Protein AF-A0A957L5K2-F1 (afdb_monomer_lite)

Secondary structure (DSSP, 8-state):
---TT-EEEETTEEEEEEEEETTEEEEEETTS-EEEEEHHHHHHHHHHHHHHHHHHTT-----S----TT--EEEEEES---HHHHS-TTGGGTS-----SS----TT-EEEEEETTTTEEEEEEEE-S--EEE-S--BTTB-SEEE--EEEEEE--SSSSSEEGGG---SS-TTHHHHTSSTT-EEEE-HHHHHHHHHHHHHHHHHHHTT----------------

Sequence (227 aa):
MFEVDGRYANRKGYYTVLSINPPKMTVRFEDGTIADLRIGIQERIWENLQAEMAKASGSGGSRRGSNPAGTRFYIKSIPTITEDDMDLPNIKDYLVVFAEEGGEVKAGDRFIYLAYEQGLVFAVATVTGEAAPIKGAAYNDLTDVDVFPVDIDTFVNKYNAAIAVDSIELDSQPEFAKRLATPDAMLEITEDEFENVAEMLSEEFEEDDEDGVEIDDEDDDEPEIEV

Foldseek 3Di:
DDDAQDWAAAPVGIWGFNADDPQWTWIADPVRDIDIDGPVVRVVRRVVVVVVVVVVVDDDDDDDDCQPPPAWEKEWEAAAADLVCLPDPVVQLVPWQWDDPDDPDAFQHKYFYANLVQQWTFWIKGFHHFWDFDAPPDPVPDHGTTGTRIDTPGGDSDRQLTDHNVVQDAPVCNPVSVQNNDHGRMDIGDPVSRVVNVVSSVVSRVVVCVPPDDPPPPDDDDDDDDD

pLDDT: mean 71.83, std 16.91, range [32.47, 94.94]

Radius of gyration: 22.47 Å; chains: 1; bounding box: 43×68×65 Å

Structure (mmCIF, N/CA/C/O backbone):
data_AF-A0A957L5K2-F1
#
_entry.id   AF-A0A957L5K2-F1
#
loop_
_atom_site.group_PDB
_atom_site.id
_atom_site.type_symbol
_atom_site.label_atom_id
_atom_site.label_alt_id
_atom_site.label_comp_id
_atom_site.label_asym_id
_atom_site.label_entity_id
_atom_site.label_seq_id
_atom_site.pdbx_PDB_ins_code
_atom_site.Cartn_x
_atom_site.Cartn_y
_atom_site.Cartn_z
_atom_site.occupancy
_atom_site.B_iso_or_equiv
_atom_site.auth_seq_id
_atom_site.auth_comp_id
_atom_site.auth_asym_id
_atom_site.auth_atom_id
_atom_site.pdbx_PDB_model_num
ATOM 1 N N . MET A 1 1 ? -9.138 -9.189 21.190 1.00 77.19 1 MET A N 1
ATOM 2 C CA . MET A 1 1 ? -10.567 -9.544 21.289 1.00 77.19 1 MET A CA 1
ATOM 3 C C . MET A 1 1 ? -11.381 -8.355 21.771 1.00 77.19 1 MET A C 1
ATOM 5 O O . MET A 1 1 ? -11.130 -7.835 22.858 1.00 77.19 1 MET A O 1
ATOM 9 N N . PHE A 1 2 ? -12.319 -7.916 20.932 1.00 87.00 2 PHE A N 1
ATOM 10 C CA . PHE A 1 2 ? -13.260 -6.837 21.228 1.00 87.00 2 PHE A CA 1
ATOM 11 C C . PHE A 1 2 ? -14.517 -7.356 21.927 1.00 87.00 2 PHE A C 1
ATOM 13 O O . PHE A 1 2 ? -14.988 -8.451 21.629 1.00 87.00 2 PHE A O 1
ATOM 20 N N . GLU A 1 3 ? -15.081 -6.546 22.818 1.00 91.12 3 GLU A N 1
ATOM 21 C CA . GLU A 1 3 ? -16.329 -6.828 23.527 1.00 91.12 3 GLU A CA 1
ATOM 22 C C . GLU A 1 3 ? -17.365 -5.744 23.221 1.00 91.12 3 GLU A C 1
ATOM 24 O O . GLU A 1 3 ? -17.025 -4.563 23.123 1.00 91.12 3 GLU A O 1
ATOM 29 N N . VAL A 1 4 ? -18.636 -6.138 23.090 1.00 93.50 4 VAL A N 1
ATOM 30 C CA . VAL A 1 4 ? -19.757 -5.191 22.969 1.00 93.50 4 VAL A CA 1
ATOM 31 C C . VAL A 1 4 ? -19.825 -4.325 24.230 1.00 93.50 4 VAL A C 1
ATOM 33 O O . VAL A 1 4 ? -19.606 -4.814 25.334 1.00 93.50 4 VAL A O 1
ATOM 36 N N . ASP A 1 5 ? -20.082 -3.031 24.047 1.00 92.75 5 ASP A N 1
ATOM 37 C CA . ASP A 1 5 ? -19.965 -1.958 25.044 1.00 92.75 5 ASP A CA 1
ATOM 38 C C . ASP A 1 5 ? -18.538 -1.715 25.578 1.00 92.75 5 ASP A C 1
ATOM 40 O O . ASP A 1 5 ? -18.316 -0.810 26.389 1.00 92.75 5 ASP A O 1
ATOM 44 N N . GLY A 1 6 ? -17.540 -2.449 25.076 1.00 89.88 6 GLY A N 1
ATOM 45 C CA . GLY A 1 6 ? -16.132 -2.203 25.348 1.00 89.88 6 GLY A CA 1
ATOM 46 C C . GLY A 1 6 ? -15.652 -0.899 24.704 1.00 89.88 6 GLY A C 1
ATOM 47 O O . GLY A 1 6 ? -16.068 -0.532 23.598 1.00 89.88 6 GLY A O 1
ATOM 48 N N . ARG A 1 7 ? -14.769 -0.180 25.406 1.00 91.62 7 ARG A N 1
ATOM 49 C CA . ARG A 1 7 ? -14.170 1.076 24.936 1.00 91.62 7 ARG A CA 1
ATOM 50 C C . ARG A 1 7 ? -12.724 0.848 24.524 1.00 91.62 7 ARG A C 1
ATOM 52 O O . ARG A 1 7 ? -11.912 0.403 25.330 1.00 91.62 7 ARG A O 1
ATOM 59 N N . TYR A 1 8 ? -12.417 1.235 23.297 1.00 89.69 8 TYR A N 1
ATOM 60 C CA . TYR A 1 8 ? -11.114 1.066 22.670 1.00 89.69 8 TYR A CA 1
ATOM 61 C C . TYR A 1 8 ? -10.693 2.380 22.019 1.00 89.69 8 TYR A C 1
ATOM 63 O O . TYR A 1 8 ? -11.432 3.368 22.040 1.00 89.69 8 TYR A O 1
ATOM 71 N N . ALA A 1 9 ? -9.484 2.408 21.478 1.00 80.44 9 ALA A N 1
ATOM 72 C CA . ALA A 1 9 ? -8.957 3.555 20.765 1.00 80.44 9 ALA A CA 1
ATOM 73 C C . ALA A 1 9 ? -8.367 3.111 19.434 1.00 80.44 9 ALA A C 1
ATOM 75 O O . ALA A 1 9 ? -7.820 2.018 19.307 1.00 80.44 9 ALA A O 1
ATOM 76 N N . ASN A 1 10 ? -8.465 3.997 18.457 1.00 80.25 10 ASN A N 1
ATOM 77 C CA . ASN A 1 10 ? -7.636 3.993 17.265 1.00 80.25 10 ASN A CA 1
ATOM 78 C C . ASN A 1 10 ? -7.042 5.398 17.093 1.00 80.25 10 ASN A C 1
ATOM 80 O O . ASN A 1 10 ? -7.198 6.269 17.953 1.00 80.25 10 ASN A O 1
ATOM 84 N N . ARG A 1 11 ? -6.361 5.645 15.974 1.00 68.56 11 ARG A N 1
ATOM 85 C CA . ARG A 1 11 ? -5.738 6.948 15.706 1.00 68.56 11 ARG A CA 1
ATOM 86 C C . ARG A 1 11 ? -6.742 8.090 15.487 1.00 68.56 11 ARG A C 1
ATOM 88 O O . ARG A 1 11 ? -6.351 9.248 15.583 1.00 68.56 11 ARG A O 1
ATOM 95 N N . LYS A 1 12 ? -8.033 7.791 15.274 1.00 69.69 12 LYS A N 1
ATOM 96 C CA . LYS A 1 12 ? -9.119 8.791 15.186 1.00 69.69 12 LYS A CA 1
ATOM 97 C C . LYS A 1 12 ? -9.679 9.176 16.559 1.00 69.69 12 LYS A C 1
ATOM 99 O O . LYS A 1 12 ? -10.389 10.172 16.665 1.00 69.69 12 LYS A O 1
ATOM 104 N N . GLY A 1 13 ? -9.352 8.418 17.604 1.00 79.06 13 GLY A N 1
ATOM 105 C CA . GLY A 1 13 ? -9.794 8.660 18.973 1.00 79.06 13 GLY A CA 1
ATOM 106 C C . GLY A 1 13 ? -10.432 7.429 19.605 1.00 79.06 13 GLY A C 1
ATOM 107 O O . GLY A 1 13 ? -10.265 6.298 19.143 1.00 79.06 13 GLY A O 1
ATOM 108 N N . TYR A 1 14 ? -11.154 7.649 20.701 1.00 87.81 14 TYR A N 1
ATOM 109 C CA . TYR A 1 14 ? -11.839 6.570 21.399 1.00 87.81 14 TYR A CA 1
ATOM 110 C C . TYR A 1 14 ? -13.157 6.214 20.715 1.00 87.81 14 TYR A C 1
ATOM 112 O O . TYR A 1 14 ? -13.880 7.076 20.208 1.00 87.81 14 TYR A O 1
ATOM 120 N N . TYR A 1 15 ? -13.497 4.933 20.764 1.00 90.38 15 TYR A N 1
ATOM 121 C CA . TYR A 1 15 ? -14.775 4.421 20.299 1.00 90.38 15 TYR A CA 1
ATOM 122 C C . TYR A 1 15 ? -15.310 3.333 21.230 1.00 90.38 15 TYR A C 1
ATOM 124 O O . TYR A 1 15 ? -14.571 2.700 21.988 1.00 90.38 15 TYR A O 1
ATOM 132 N N . THR A 1 16 ? -16.622 3.129 21.173 1.00 94.94 16 THR A N 1
ATOM 133 C CA . THR A 1 16 ? -17.340 2.059 21.869 1.00 94.94 16 THR A CA 1
ATOM 134 C C . THR A 1 16 ? -17.895 1.081 20.850 1.00 94.94 16 THR A C 1
ATOM 136 O O . THR A 1 16 ? -18.531 1.501 19.883 1.00 94.94 16 THR A O 1
ATOM 139 N N . VAL A 1 17 ? -17.687 -0.213 21.066 1.00 94.94 17 VAL A N 1
ATOM 140 C CA . VAL A 1 17 ? -18.245 -1.260 20.203 1.00 94.94 17 VAL A CA 1
ATOM 141 C C . VAL A 1 17 ? -19.737 -1.402 20.494 1.00 94.94 17 VAL A C 1
ATOM 143 O O . VAL A 1 17 ? -20.126 -1.660 21.626 1.00 94.94 17 VAL A O 1
ATOM 146 N N . LEU A 1 18 ? -20.583 -1.220 19.483 1.00 93.81 18 LEU A N 1
ATOM 147 C CA . LEU A 1 18 ? -22.037 -1.361 19.593 1.00 93.81 18 LEU A CA 1
ATOM 148 C C . LEU A 1 18 ? -22.510 -2.773 19.241 1.00 93.81 18 LEU A C 1
ATOM 150 O O . LEU A 1 18 ? -23.455 -3.275 19.842 1.00 93.81 18 LEU A O 1
ATOM 154 N N . SER A 1 19 ? -21.891 -3.405 18.243 1.00 93.25 19 SER A N 1
ATOM 155 C CA . SER A 1 19 ? -22.206 -4.779 17.850 1.00 93.25 19 SER A CA 1
ATOM 156 C C . SER A 1 19 ? -21.022 -5.433 17.147 1.00 93.25 19 SER A C 1
ATOM 158 O O . SER A 1 19 ? -20.198 -4.742 16.551 1.00 93.25 19 SER A O 1
ATOM 160 N N . ILE A 1 20 ? -20.938 -6.760 17.220 1.00 92.75 20 ILE A N 1
ATOM 161 C CA . ILE A 1 20 ? -19.884 -7.558 16.590 1.00 92.75 20 ILE A CA 1
ATOM 162 C C . ILE A 1 20 ? -20.567 -8.558 15.660 1.00 92.75 20 ILE A C 1
ATOM 164 O O . ILE A 1 20 ? -21.327 -9.405 16.124 1.00 92.75 20 ILE A O 1
ATOM 168 N N . ASN A 1 21 ? -20.298 -8.442 14.361 1.00 84.75 21 ASN A N 1
ATOM 169 C CA . ASN A 1 21 ? -20.800 -9.319 13.307 1.00 84.75 21 ASN A CA 1
ATOM 170 C C . ASN A 1 21 ? -19.611 -9.685 12.404 1.00 84.75 21 ASN A C 1
ATOM 172 O O . ASN A 1 21 ? -19.370 -8.979 11.418 1.00 84.75 21 ASN A O 1
ATOM 176 N N . PRO A 1 22 ? -18.823 -10.718 12.765 1.00 79.38 22 PRO A N 1
ATOM 177 C CA . PRO A 1 22 ? -17.590 -11.045 12.059 1.00 79.38 22 PRO A CA 1
ATOM 178 C C . PRO A 1 22 ? -17.806 -11.138 10.538 1.00 79.38 22 PRO A C 1
ATOM 180 O O . PRO A 1 22 ? -18.835 -11.668 10.119 1.00 79.38 22 PRO A O 1
ATOM 183 N N . PRO A 1 23 ? -16.884 -10.593 9.721 1.00 77.38 23 PRO A N 1
ATOM 184 C CA . PRO A 1 23 ? -15.574 -10.044 10.097 1.00 77.38 23 PRO A CA 1
ATOM 185 C C . PRO A 1 23 ? -15.597 -8.565 10.544 1.00 77.38 23 PRO A C 1
ATOM 187 O O . PRO A 1 23 ? -14.542 -7.962 10.751 1.00 77.38 23 PRO A O 1
ATOM 190 N N . LYS A 1 24 ? -16.776 -7.946 10.695 1.00 84.19 24 LYS A N 1
ATOM 191 C CA . LYS A 1 24 ? -16.943 -6.517 11.011 1.00 84.19 24 LYS A CA 1
ATOM 192 C C . LYS A 1 24 ? -17.511 -6.277 12.415 1.00 84.19 24 LYS A C 1
ATOM 194 O O . LYS A 1 24 ? -18.085 -7.146 13.064 1.00 84.19 24 LYS A O 1
ATOM 199 N N . MET A 1 25 ? -17.366 -5.057 12.903 1.00 90.31 25 MET A N 1
ATOM 200 C CA . MET A 1 25 ? -18.022 -4.569 14.107 1.00 90.31 25 MET A CA 1
ATOM 201 C C . MET A 1 25 ? -18.516 -3.146 13.895 1.00 90.31 25 MET A C 1
ATOM 203 O O . MET A 1 25 ? -17.843 -2.329 13.270 1.00 90.31 25 MET A O 1
ATOM 207 N N . THR A 1 26 ? -19.681 -2.841 14.447 1.00 91.75 26 THR A N 1
ATOM 208 C CA . THR A 1 26 ? -20.225 -1.485 14.441 1.00 91.75 26 THR A CA 1
ATOM 209 C C . THR A 1 26 ? -19.742 -0.770 15.688 1.00 91.75 26 THR A C 1
ATOM 211 O O . THR A 1 26 ? -19.906 -1.280 16.799 1.00 91.75 26 THR A O 1
ATOM 214 N N . VAL A 1 27 ? -19.185 0.425 15.531 1.00 91.69 27 VAL A N 1
ATOM 215 C CA . VAL A 1 27 ? -18.665 1.233 16.637 1.00 91.69 27 VAL A CA 1
ATOM 216 C C . VAL A 1 27 ? -19.286 2.622 16.652 1.00 91.69 27 VAL A C 1
ATOM 218 O O . VAL A 1 27 ? -19.766 3.113 15.633 1.00 91.69 27 VAL A O 1
ATOM 221 N N . ARG A 1 28 ? -19.241 3.276 17.813 1.00 93.44 28 ARG A N 1
ATOM 222 C CA . ARG A 1 28 ? -19.583 4.688 17.992 1.00 93.44 28 ARG A CA 1
ATOM 223 C C . ARG A 1 28 ? -18.387 5.457 18.534 1.00 93.44 28 ARG A C 1
ATOM 225 O O . ARG A 1 28 ? -17.884 5.124 19.606 1.00 93.44 28 ARG A O 1
ATOM 232 N N . PHE A 1 29 ? -17.978 6.497 17.824 1.00 91.44 29 PHE A N 1
ATOM 233 C CA . PHE A 1 29 ? -16.921 7.420 18.229 1.00 91.44 29 PHE A CA 1
ATOM 234 C C . PHE A 1 29 ? -17.425 8.454 19.250 1.00 91.44 29 PHE A C 1
ATOM 236 O O . PHE A 1 29 ? -18.631 8.642 19.431 1.00 91.44 29 PHE A O 1
ATOM 243 N N . GLU A 1 30 ? -16.505 9.133 19.941 1.00 87.00 30 GLU A N 1
ATOM 244 C CA . GLU A 1 30 ? -16.843 10.164 20.942 1.00 87.00 30 GLU A CA 1
ATOM 245 C C . GLU A 1 30 ? -17.585 11.378 20.367 1.00 87.00 30 GLU A C 1
ATOM 247 O O . GLU A 1 30 ? -18.344 12.030 21.083 1.00 87.00 30 GLU A O 1
ATOM 252 N N . ASP A 1 31 ? -17.403 11.663 19.078 1.00 83.19 31 ASP A N 1
ATOM 253 C CA . ASP A 1 31 ? -18.135 12.702 18.346 1.00 83.19 31 ASP A CA 1
ATOM 254 C C . ASP A 1 31 ? -19.591 12.302 18.021 1.00 83.19 31 ASP A C 1
ATOM 256 O O . ASP A 1 31 ? -20.367 13.119 17.524 1.00 83.19 31 ASP A O 1
ATOM 260 N N . GLY A 1 32 ? -19.980 11.061 18.337 1.00 84.56 32 GLY A N 1
ATOM 261 C CA . GLY A 1 32 ? -21.299 10.491 18.079 1.00 84.56 32 GLY A CA 1
ATOM 262 C C . GLY A 1 32 ? -21.429 9.779 16.731 1.00 84.56 32 GLY A C 1
ATOM 263 O O . GLY A 1 32 ? -22.483 9.194 16.474 1.00 84.56 32 GLY A O 1
ATOM 264 N N . THR A 1 33 ? -20.388 9.784 15.894 1.00 85.31 33 THR A N 1
ATOM 265 C CA . THR A 1 33 ? -20.379 9.113 14.589 1.00 85.31 33 THR A CA 1
ATOM 266 C C . THR A 1 33 ? -20.411 7.596 14.763 1.00 85.31 33 THR A C 1
ATOM 268 O O . THR A 1 33 ? -19.739 7.047 15.637 1.00 85.31 33 THR A O 1
ATOM 271 N N . ILE A 1 34 ? -21.184 6.908 13.919 1.00 90.25 34 ILE A N 1
ATOM 272 C CA . ILE A 1 34 ? -21.259 5.442 13.874 1.00 90.25 34 ILE A CA 1
ATOM 273 C C . ILE A 1 34 ? -20.596 4.950 12.587 1.00 90.25 34 ILE A C 1
ATOM 275 O O . ILE A 1 34 ? -20.830 5.526 11.525 1.00 90.25 34 ILE A O 1
ATOM 279 N N . ALA A 1 35 ? -19.785 3.897 12.684 1.00 76.19 35 ALA A N 1
ATOM 280 C CA . ALA A 1 35 ? -19.113 3.283 11.541 1.00 76.19 35 ALA A CA 1
ATOM 281 C C . ALA A 1 35 ? -18.998 1.764 11.704 1.00 76.19 35 ALA A C 1
ATOM 283 O O . ALA A 1 35 ? -18.909 1.265 12.828 1.00 76.19 35 ALA A O 1
ATOM 284 N N . ASP A 1 36 ? -18.938 1.056 10.578 1.00 79.62 36 ASP A N 1
ATOM 285 C CA . ASP A 1 36 ? -18.602 -0.365 10.532 1.00 79.62 36 ASP A CA 1
ATOM 286 C C . ASP A 1 36 ? -17.111 -0.530 10.229 1.00 79.62 36 ASP A C 1
ATOM 288 O O . ASP A 1 36 ? -16.612 -0.031 9.223 1.00 79.62 36 ASP A O 1
ATOM 292 N N . LEU A 1 37 ? -16.398 -1.231 11.108 1.00 74.44 37 LEU A N 1
ATOM 293 C CA . LEU A 1 37 ? -14.954 -1.452 11.036 1.00 74.44 37 LEU A CA 1
ATOM 294 C C . LEU A 1 37 ? -14.659 -2.949 10.950 1.00 74.44 37 LEU A C 1
ATOM 296 O O . LEU A 1 37 ? -15.344 -3.749 11.583 1.00 74.44 37 LEU A O 1
ATOM 300 N N . ARG A 1 38 ? -13.621 -3.354 10.212 1.00 78.50 38 ARG A N 1
ATOM 301 C CA . ARG A 1 38 ? -13.153 -4.752 10.235 1.00 78.50 38 ARG A CA 1
ATOM 302 C C . ARG A 1 38 ? -12.482 -5.058 11.582 1.00 78.50 38 ARG A C 1
ATOM 304 O O . ARG A 1 38 ? -11.658 -4.276 12.056 1.00 78.50 38 ARG A O 1
ATOM 311 N N . ILE A 1 39 ? -12.829 -6.195 12.186 1.00 78.44 39 ILE A N 1
ATOM 312 C CA . ILE A 1 39 ? -12.335 -6.619 13.506 1.00 78.44 39 ILE A CA 1
ATOM 313 C C . ILE A 1 39 ? -10.814 -6.790 13.478 1.00 78.44 39 ILE A C 1
ATOM 315 O O . ILE A 1 39 ? -10.141 -6.180 14.304 1.00 78.44 39 ILE A O 1
ATOM 319 N N . GLY A 1 40 ? -10.276 -7.523 12.495 1.00 66.44 40 GLY A N 1
ATOM 320 C CA . GLY A 1 40 ? -8.832 -7.771 12.378 1.00 66.44 40 GLY A CA 1
ATOM 321 C C . GLY A 1 40 ? -8.008 -6.481 12.293 1.00 66.44 40 GLY A C 1
ATOM 322 O O . GLY A 1 40 ? -7.035 -6.309 13.028 1.00 66.44 40 GLY A O 1
ATOM 323 N N . ILE A 1 41 ? -8.482 -5.505 11.506 1.00 63.09 41 ILE A N 1
ATOM 324 C CA . ILE A 1 41 ? -7.852 -4.179 11.395 1.00 63.09 41 ILE A CA 1
ATOM 325 C C . ILE A 1 41 ? -7.779 -3.499 12.765 1.00 63.09 41 ILE A C 1
ATOM 327 O O . ILE A 1 41 ? -6.733 -2.987 13.167 1.00 63.09 41 ILE A O 1
ATOM 331 N N . GLN A 1 42 ? -8.885 -3.489 13.507 1.00 79.31 42 GLN A N 1
ATOM 332 C CA . GLN A 1 42 ? -8.916 -2.824 14.803 1.00 79.31 42 GLN A CA 1
ATOM 333 C C . GLN A 1 42 ? -8.095 -3.576 15.857 1.00 79.31 42 GLN A C 1
ATOM 335 O O . GLN A 1 42 ? -7.494 -2.919 16.708 1.00 79.31 42 GLN A O 1
ATOM 340 N N . GLU A 1 43 ? -8.015 -4.912 15.804 1.00 75.69 43 GLU A N 1
ATOM 341 C CA . GLU A 1 43 ? -7.200 -5.698 16.741 1.00 75.69 43 GLU A CA 1
ATOM 342 C C . GLU A 1 43 ? -5.729 -5.325 16.585 1.00 75.69 43 GLU A C 1
ATOM 344 O O . GLU A 1 43 ? -5.076 -4.991 17.577 1.00 75.69 43 GLU A O 1
ATOM 349 N N . ARG A 1 44 ? -5.247 -5.233 15.342 1.00 66.38 44 ARG A N 1
ATOM 350 C CA . ARG A 1 44 ? -3.876 -4.804 15.061 1.00 66.38 44 ARG A CA 1
ATOM 351 C C . ARG A 1 44 ? -3.611 -3.358 15.486 1.00 66.38 44 ARG A C 1
ATOM 353 O O . ARG A 1 44 ? -2.585 -3.085 16.109 1.00 66.38 44 ARG A O 1
ATOM 360 N N . ILE A 1 45 ? -4.532 -2.427 15.214 1.00 70.31 45 ILE A N 1
ATOM 361 C CA . ILE A 1 45 ? -4.392 -1.026 15.660 1.00 70.31 45 ILE A CA 1
ATOM 362 C C . ILE A 1 45 ? -4.304 -0.950 17.189 1.00 70.31 45 ILE A C 1
ATOM 364 O O . ILE A 1 45 ? -3.477 -0.216 17.735 1.00 70.31 45 ILE A O 1
ATOM 368 N N . TRP A 1 46 ? -5.143 -1.711 17.887 1.00 72.56 46 TRP A N 1
ATOM 369 C CA . TRP A 1 46 ? -5.172 -1.732 19.342 1.00 72.56 46 TRP A CA 1
ATOM 370 C C . TRP A 1 46 ? -3.894 -2.330 19.942 1.00 72.56 46 TRP A C 1
ATOM 372 O O . TRP A 1 46 ? -3.352 -1.790 20.909 1.00 72.56 46 TRP A O 1
ATOM 382 N N . GLU A 1 47 ? -3.369 -3.409 19.363 1.00 71.75 47 GLU A N 1
ATOM 383 C CA . GLU A 1 47 ? -2.071 -3.976 19.744 1.00 71.75 47 GLU A CA 1
ATOM 384 C C . GLU A 1 47 ? -0.929 -2.975 19.543 1.00 71.75 47 GLU A C 1
ATOM 386 O O . GLU A 1 47 ? -0.089 -2.812 20.432 1.00 71.75 47 GLU A O 1
ATOM 391 N N . ASN A 1 48 ? -0.936 -2.241 18.429 1.00 61.66 48 ASN A N 1
ATOM 392 C CA . ASN A 1 48 ? 0.073 -1.228 18.135 1.00 61.66 48 ASN A CA 1
ATOM 393 C C . ASN A 1 48 ? 0.013 -0.049 19.109 1.00 61.66 48 ASN A C 1
ATOM 395 O O . ASN A 1 48 ? 1.051 0.354 19.631 1.00 61.66 48 ASN A O 1
ATOM 399 N N . LEU A 1 49 ? -1.179 0.458 19.437 1.00 69.06 49 LEU A N 1
ATOM 400 C CA . LEU A 1 49 ? -1.332 1.511 20.447 1.00 69.06 49 LEU A CA 1
ATOM 401 C C . LEU A 1 49 ? -0.813 1.062 21.815 1.00 69.06 49 LEU A C 1
ATOM 403 O O . LEU A 1 49 ? -0.127 1.821 22.498 1.00 69.06 49 LEU A O 1
ATOM 407 N N . GLN A 1 50 ? -1.082 -0.185 22.207 1.00 70.94 50 GLN A N 1
ATOM 408 C CA . GLN A 1 50 ? -0.538 -0.739 23.445 1.00 70.94 50 GLN A CA 1
ATOM 409 C C . GLN A 1 50 ? 0.988 -0.881 23.389 1.00 70.94 50 GLN A C 1
ATOM 411 O O . GLN A 1 50 ? 1.665 -0.555 24.365 1.00 70.94 50 GLN A O 1
ATOM 416 N N . ALA A 1 51 ? 1.548 -1.310 22.257 1.00 60.53 51 ALA A N 1
ATOM 417 C CA . ALA A 1 51 ? 2.990 -1.420 22.064 1.00 60.53 51 ALA A CA 1
ATOM 418 C C . ALA A 1 51 ? 3.690 -0.047 22.052 1.00 60.53 51 ALA A C 1
ATOM 420 O O . ALA A 1 51 ? 4.774 0.093 22.619 1.00 60.53 51 ALA A O 1
ATOM 421 N N . GLU A 1 52 ? 3.082 0.979 21.454 1.00 62.91 52 GLU A N 1
ATOM 422 C CA . GLU A 1 52 ? 3.560 2.366 21.484 1.00 62.91 52 GLU A CA 1
ATOM 423 C C . GLU A 1 52 ? 3.508 2.945 22.902 1.00 62.91 52 GLU A C 1
ATOM 425 O O . GLU A 1 52 ? 4.501 3.507 23.369 1.00 62.91 52 GLU A O 1
ATOM 430 N N . MET A 1 53 ? 2.405 2.742 23.631 1.00 61.47 53 MET A N 1
ATOM 431 C CA . MET A 1 53 ? 2.303 3.126 25.043 1.00 61.47 53 MET A CA 1
ATOM 432 C C . MET A 1 53 ? 3.353 2.401 25.898 1.00 61.47 53 MET A C 1
ATOM 434 O O . MET A 1 53 ? 3.999 3.025 26.742 1.00 61.47 53 MET A O 1
ATOM 438 N N . ALA A 1 54 ? 3.599 1.113 25.636 1.00 56.50 54 ALA A N 1
ATOM 439 C CA . ALA A 1 54 ? 4.618 0.326 26.325 1.00 56.50 54 ALA A CA 1
ATOM 440 C C . ALA A 1 54 ? 6.044 0.832 26.030 1.00 56.50 54 ALA A C 1
ATOM 442 O O . ALA A 1 54 ? 6.848 0.984 26.957 1.00 56.50 54 ALA A O 1
ATOM 443 N N . LYS A 1 55 ? 6.345 1.181 24.770 1.00 52.94 55 LYS A N 1
ATOM 444 C CA . LYS A 1 55 ? 7.617 1.800 24.349 1.00 52.94 55 LYS A CA 1
ATOM 445 C C . LYS A 1 55 ? 7.809 3.188 24.967 1.00 52.94 55 LYS A C 1
ATOM 447 O O . LYS A 1 55 ? 8.906 3.484 25.435 1.00 52.94 55 LYS A O 1
ATOM 452 N N . ALA A 1 56 ? 6.755 4.002 25.044 1.00 56.09 56 ALA A N 1
ATOM 453 C CA . ALA A 1 56 ? 6.776 5.297 25.727 1.00 56.09 56 ALA A CA 1
ATOM 454 C C . ALA A 1 56 ? 6.982 5.160 27.251 1.00 56.09 56 ALA A C 1
ATOM 456 O O . ALA A 1 56 ? 7.546 6.057 27.875 1.00 56.09 56 ALA A O 1
ATOM 457 N N . SER A 1 57 ? 6.591 4.024 27.844 1.00 52.19 57 SER A N 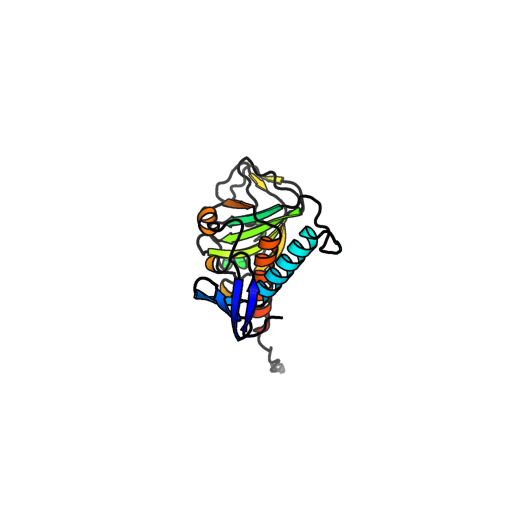1
ATOM 458 C CA . SER A 1 57 ? 6.799 3.707 29.267 1.00 52.19 57 SER A CA 1
ATOM 459 C C . SER A 1 57 ? 8.094 2.944 29.604 1.00 52.19 57 SER A C 1
ATOM 461 O O . SER A 1 57 ? 8.345 2.660 30.773 1.00 52.19 57 SER A O 1
ATOM 463 N N . GLY A 1 58 ? 8.958 2.653 28.625 1.00 46.47 58 GLY A N 1
ATOM 464 C CA . GLY A 1 58 ? 10.332 2.207 28.882 1.00 46.47 58 GLY A CA 1
ATOM 465 C C . GLY A 1 58 ? 10.531 0.760 29.363 1.00 46.47 58 GLY A C 1
ATOM 466 O O . GLY A 1 58 ? 11.474 0.513 30.113 1.00 46.47 58 GLY A O 1
ATOM 467 N N . SER A 1 59 ? 9.737 -0.221 28.917 1.00 43.78 59 SER A N 1
ATOM 468 C CA . SER A 1 59 ? 10.092 -1.646 29.092 1.00 43.78 59 SER A CA 1
ATOM 469 C C . SER A 1 59 ? 9.938 -2.422 27.781 1.00 43.78 59 SER A C 1
ATOM 471 O O . SER A 1 59 ? 8.868 -2.405 27.181 1.00 43.78 59 SER A O 1
ATOM 473 N N . GLY A 1 60 ? 11.025 -3.039 27.308 1.00 43.50 60 GLY A N 1
ATOM 474 C CA . GLY A 1 60 ? 11.144 -3.575 25.948 1.00 43.50 60 GLY A CA 1
ATOM 475 C C . GLY A 1 60 ? 10.898 -5.078 25.753 1.00 43.50 60 GLY A C 1
ATOM 476 O O . GLY A 1 60 ? 10.711 -5.832 26.702 1.00 43.50 60 GLY A O 1
ATOM 477 N N . GLY A 1 61 ? 11.023 -5.475 24.475 1.00 41.78 61 GLY A N 1
ATOM 478 C CA . GLY A 1 61 ? 11.074 -6.846 23.930 1.00 41.78 61 GLY A CA 1
ATOM 479 C C . GLY A 1 61 ? 9.737 -7.288 23.311 1.00 41.78 61 GLY A C 1
ATOM 480 O O . GLY A 1 61 ? 8.714 -7.094 23.938 1.00 41.78 61 GLY A O 1
ATOM 481 N N . SER A 1 62 ? 9.621 -7.909 22.129 1.00 43.28 62 SER A N 1
ATOM 482 C CA . SER A 1 62 ? 10.575 -8.597 21.248 1.00 43.28 62 SER A CA 1
ATOM 483 C C . SER A 1 62 ? 9.872 -8.986 19.920 1.00 43.28 62 SER A C 1
ATOM 485 O O . SER A 1 62 ? 8.691 -9.303 19.957 1.00 43.28 62 SER A O 1
ATOM 487 N N . ARG A 1 63 ? 10.636 -9.067 18.812 1.00 47.12 63 ARG A N 1
ATOM 488 C CA . ARG A 1 63 ? 10.406 -9.848 17.563 1.00 47.12 63 ARG A CA 1
ATOM 489 C C . ARG A 1 63 ? 9.261 -9.445 16.608 1.00 47.12 63 ARG A C 1
ATOM 491 O O . ARG A 1 63 ? 8.191 -10.035 16.630 1.00 47.12 63 ARG A O 1
ATOM 498 N N . ARG A 1 64 ? 9.590 -8.604 15.624 1.00 44.03 64 ARG A N 1
ATOM 499 C CA . ARG A 1 64 ? 9.176 -8.797 14.218 1.00 44.03 64 ARG A CA 1
ATOM 500 C C . ARG A 1 64 ? 10.447 -8.868 13.367 1.00 44.03 64 ARG A C 1
ATOM 502 O O . ARG A 1 64 ? 11.481 -8.365 13.809 1.00 44.03 64 ARG A O 1
ATOM 509 N N . GLY A 1 65 ? 10.399 -9.635 12.279 1.00 40.06 65 GLY A N 1
ATOM 510 C CA . GLY A 1 65 ? 11.551 -10.029 11.464 1.00 40.06 65 GLY A CA 1
ATOM 511 C C . GLY A 1 65 ? 12.486 -8.861 11.166 1.00 40.06 65 GLY A C 1
ATOM 512 O O . GLY A 1 65 ? 12.053 -7.734 10.967 1.00 40.06 65 GLY A O 1
ATOM 513 N N . SER A 1 66 ? 13.788 -9.130 11.198 1.00 41.47 66 SER A N 1
ATOM 514 C CA . SER A 1 66 ? 14.807 -8.143 10.858 1.00 41.47 66 SER A CA 1
ATOM 515 C C . SER A 1 66 ? 14.741 -7.854 9.358 1.00 41.47 66 SER A C 1
ATOM 517 O O . SER A 1 66 ? 15.531 -8.420 8.605 1.00 41.47 66 SER A O 1
ATOM 519 N N . ASN A 1 67 ? 13.832 -6.979 8.925 1.00 50.75 67 ASN A N 1
ATOM 520 C CA . ASN A 1 67 ? 13.984 -6.319 7.636 1.00 50.75 67 ASN A CA 1
ATOM 521 C C . ASN A 1 67 ? 15.334 -5.578 7.650 1.00 50.75 67 ASN A C 1
ATOM 523 O O . ASN A 1 67 ? 15.696 -4.982 8.676 1.00 50.75 67 ASN A O 1
ATOM 527 N N . PRO A 1 68 ? 16.150 -5.680 6.585 1.00 49.97 68 PRO A N 1
ATOM 528 C CA . PRO A 1 68 ? 17.432 -4.997 6.542 1.00 49.97 68 PRO A CA 1
ATOM 529 C C . PRO A 1 68 ? 17.193 -3.502 6.757 1.00 49.97 68 PRO A C 1
ATOM 531 O O . PRO A 1 68 ? 16.296 -2.905 6.166 1.00 49.97 68 PRO A O 1
ATOM 534 N N . ALA A 1 69 ? 17.968 -2.905 7.662 1.00 55.31 69 ALA A N 1
ATOM 535 C CA . ALA A 1 69 ? 17.805 -1.508 8.034 1.00 55.31 69 ALA A CA 1
ATOM 536 C C . ALA A 1 69 ? 17.811 -0.622 6.773 1.00 55.31 69 ALA A C 1
ATOM 538 O O . ALA A 1 69 ? 18.840 -0.481 6.110 1.00 55.31 69 ALA A O 1
ATOM 539 N N . GLY A 1 70 ? 16.652 -0.042 6.448 1.00 73.38 70 GLY A N 1
ATOM 540 C CA . GLY A 1 70 ? 16.480 0.870 5.322 1.00 73.38 70 GLY A CA 1
ATOM 541 C C . GLY A 1 70 ? 15.665 0.356 4.134 1.00 73.38 70 GLY A C 1
ATOM 542 O O . GLY A 1 70 ? 15.686 1.058 3.127 1.00 73.38 70 GLY A O 1
ATOM 543 N N . THR A 1 71 ? 14.986 -0.795 4.202 1.00 85.50 71 THR A N 1
ATOM 544 C CA . THR A 1 71 ? 13.914 -1.126 3.240 1.00 85.50 71 THR A CA 1
ATOM 545 C C . THR A 1 71 ? 12.864 -0.017 3.219 1.00 85.50 71 THR A C 1
ATOM 547 O O . THR A 1 71 ? 12.433 0.446 4.277 1.00 85.50 71 THR A O 1
ATOM 550 N N . ARG A 1 72 ? 12.470 0.414 2.019 1.00 89.69 72 ARG A N 1
ATOM 551 C CA . ARG A 1 72 ? 11.359 1.347 1.810 1.00 89.69 72 ARG A CA 1
ATOM 552 C C . ARG A 1 72 ? 10.198 0.653 1.117 1.00 89.69 72 ARG A C 1
ATOM 554 O O . ARG A 1 72 ? 10.379 -0.343 0.417 1.00 89.69 72 ARG A O 1
ATOM 561 N N . PHE A 1 73 ? 9.015 1.206 1.336 1.00 91.19 73 PHE A N 1
ATOM 562 C CA . PHE A 1 73 ? 7.752 0.633 0.904 1.00 91.19 73 PHE A CA 1
ATOM 563 C C . PHE A 1 73 ? 7.010 1.652 0.058 1.00 91.19 73 PHE A C 1
ATOM 565 O O . PHE A 1 73 ? 6.906 2.823 0.431 1.00 91.19 73 PHE A O 1
ATOM 572 N N . TYR A 1 74 ? 6.506 1.207 -1.083 1.00 91.31 74 TYR A N 1
ATOM 573 C CA . TYR A 1 74 ? 5.918 2.083 -2.081 1.00 91.31 74 TYR A CA 1
ATOM 574 C C . TYR A 1 74 ? 4.583 1.551 -2.583 1.00 91.31 74 TYR A C 1
ATOM 576 O O . TYR A 1 74 ? 4.382 0.344 -2.684 1.00 91.31 74 TYR A O 1
ATOM 584 N N . ILE A 1 75 ? 3.710 2.470 -2.987 1.00 91.44 75 ILE A N 1
ATOM 585 C CA . ILE A 1 75 ? 2.634 2.186 -3.936 1.00 91.44 75 ILE A CA 1
ATOM 586 C C . ILE A 1 75 ? 3.015 2.824 -5.269 1.00 91.44 75 ILE A C 1
ATOM 588 O O . ILE A 1 75 ? 3.340 4.015 -5.319 1.00 91.44 75 ILE A O 1
ATOM 592 N N . LYS A 1 76 ? 2.991 2.032 -6.339 1.00 88.94 76 LYS A N 1
ATOM 593 C CA . LYS A 1 76 ? 3.283 2.454 -7.710 1.00 88.94 76 LYS A CA 1
ATOM 594 C C . LYS A 1 76 ? 2.010 2.345 -8.544 1.00 88.94 76 LYS A C 1
ATOM 596 O O . LYS A 1 76 ? 1.378 1.290 -8.570 1.00 88.94 76 LYS A O 1
ATOM 601 N N . SER A 1 77 ? 1.629 3.429 -9.215 1.00 87.00 77 SER A N 1
ATOM 602 C CA . SER A 1 77 ? 0.506 3.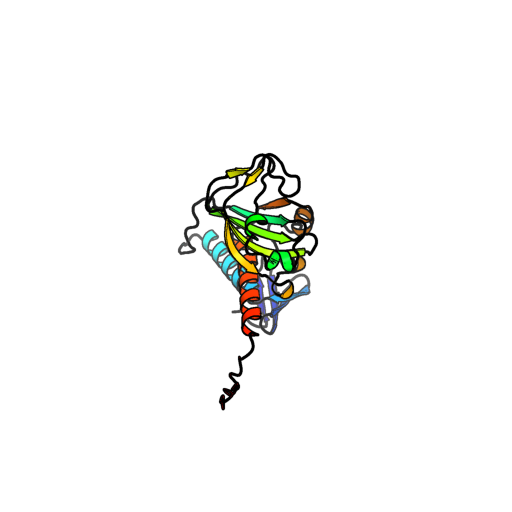414 -10.146 1.00 87.00 77 SER A CA 1
ATOM 603 C C . SER A 1 77 ? 0.943 3.031 -11.557 1.00 87.00 77 SER A C 1
ATOM 605 O O . SER A 1 77 ? 1.985 3.470 -12.050 1.00 87.00 77 SER A O 1
ATOM 607 N N . ILE A 1 78 ? 0.104 2.245 -12.224 1.00 83.62 78 ILE A N 1
ATOM 608 C CA . ILE A 1 78 ? 0.221 1.893 -13.638 1.00 83.62 78 ILE A CA 1
ATOM 609 C C . ILE A 1 78 ? -1.075 2.260 -14.385 1.00 83.62 78 ILE A C 1
ATOM 611 O O . ILE A 1 78 ? -2.126 2.343 -13.743 1.00 83.62 78 ILE A O 1
ATOM 615 N N . PRO A 1 79 ? -1.019 2.499 -15.712 1.00 76.69 79 PRO A N 1
ATOM 616 C CA . PRO A 1 79 ? -2.155 2.982 -16.499 1.00 76.69 79 PRO A CA 1
ATOM 617 C C . PRO A 1 79 ? -3.368 2.077 -16.442 1.00 76.69 79 PRO A C 1
ATOM 619 O O . PRO A 1 79 ? -4.425 2.466 -15.964 1.00 76.69 79 PRO A O 1
ATOM 622 N N . THR A 1 80 ? -3.202 0.860 -16.923 1.00 73.75 80 THR A N 1
ATOM 623 C CA . THR A 1 80 ? -4.303 -0.058 -17.128 1.00 73.75 80 THR A CA 1
ATOM 624 C C . THR 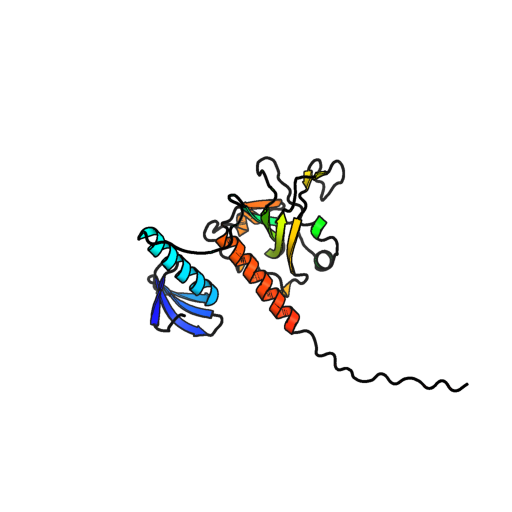A 1 80 ? -3.768 -1.467 -17.008 1.00 73.75 80 THR A C 1
ATOM 626 O O . THR A 1 80 ? -2.605 -1.721 -17.329 1.00 73.75 80 THR A O 1
ATOM 629 N N . ILE A 1 81 ? -4.619 -2.364 -16.534 1.00 71.12 81 ILE A N 1
ATOM 630 C CA . ILE A 1 81 ? -4.379 -3.794 -16.595 1.00 71.12 81 ILE A CA 1
ATOM 631 C C . ILE A 1 81 ? -5.637 -4.442 -17.161 1.00 71.12 81 ILE A C 1
ATOM 633 O O . ILE A 1 81 ? -6.744 -4.153 -16.696 1.00 71.12 81 ILE A O 1
ATOM 637 N N . THR A 1 82 ? -5.488 -5.249 -18.207 1.00 68.38 82 THR A N 1
ATOM 638 C CA . THR A 1 82 ? -6.571 -6.088 -18.737 1.00 68.38 82 THR A CA 1
ATOM 639 C C . THR A 1 82 ? -6.545 -7.468 -18.076 1.00 68.38 82 THR A C 1
ATOM 641 O O . THR A 1 82 ? -5.513 -7.861 -17.538 1.00 68.38 82 THR A O 1
ATOM 644 N N . GLU A 1 83 ? -7.653 -8.217 -18.112 1.00 63.00 83 GLU A N 1
ATOM 645 C CA . GLU A 1 83 ? -7.640 -9.631 -17.678 1.00 63.00 83 GLU A CA 1
ATOM 646 C C . GLU A 1 83 ? -6.618 -10.442 -18.488 1.00 63.00 83 GLU A C 1
ATOM 648 O O . GLU A 1 83 ? -5.882 -11.245 -17.927 1.00 63.00 83 GLU A O 1
ATOM 653 N N . ASP A 1 84 ? -6.479 -10.147 -19.786 1.00 61.69 84 ASP A N 1
ATOM 654 C CA . ASP A 1 84 ? -5.439 -10.760 -20.611 1.00 61.69 84 ASP A CA 1
ATOM 655 C C . ASP A 1 84 ? -4.036 -10.434 -20.065 1.00 61.69 84 ASP A C 1
ATOM 657 O O . ASP A 1 84 ? -3.225 -11.343 -19.932 1.00 61.69 84 ASP A O 1
ATOM 661 N N . ASP A 1 85 ? -3.749 -9.177 -19.692 1.00 61.34 85 ASP A N 1
ATOM 662 C CA . ASP A 1 85 ? -2.461 -8.786 -19.086 1.00 61.34 85 ASP A CA 1
ATOM 663 C C . ASP A 1 85 ? -2.217 -9.469 -17.731 1.00 61.34 85 ASP A C 1
ATOM 665 O O . ASP A 1 85 ? -1.068 -9.743 -17.374 1.00 61.34 85 ASP A O 1
ATOM 669 N N . MET A 1 86 ? -3.288 -9.748 -16.985 1.00 61.19 86 MET A N 1
ATOM 670 C CA . MET A 1 86 ? -3.248 -10.459 -15.711 1.00 61.19 86 MET A CA 1
ATOM 671 C C . MET A 1 86 ? -2.906 -11.949 -15.873 1.00 61.19 86 MET A C 1
ATOM 673 O O . MET A 1 86 ? -2.220 -12.517 -15.026 1.00 61.19 86 MET A O 1
ATOM 677 N N . ASP A 1 87 ? -3.319 -12.571 -16.975 1.00 56.09 87 ASP A N 1
ATOM 678 C CA . ASP A 1 87 ? -3.021 -13.973 -17.286 1.00 56.09 87 ASP A CA 1
ATOM 679 C C . ASP A 1 87 ? -1.675 -14.168 -18.016 1.00 56.09 87 ASP A C 1
ATOM 681 O O . ASP A 1 87 ? -1.249 -15.300 -18.282 1.00 56.09 87 ASP A O 1
ATOM 685 N N . LEU A 1 88 ? -0.960 -13.083 -18.347 1.00 52.09 88 LEU A N 1
ATOM 686 C CA . LEU A 1 88 ? 0.308 -13.179 -19.066 1.00 52.09 88 LEU A CA 1
ATOM 687 C C . LEU A 1 88 ? 1.455 -13.672 -18.159 1.00 52.09 88 LEU A C 1
ATOM 689 O O . LEU A 1 88 ? 1.774 -13.049 -17.144 1.00 52.09 88 LEU A O 1
ATOM 693 N N . PRO A 1 89 ? 2.238 -14.680 -18.599 1.00 50.28 89 PRO A N 1
ATOM 694 C CA . PRO A 1 89 ? 3.438 -15.143 -17.887 1.00 50.28 89 PRO A CA 1
ATOM 695 C C . PRO A 1 89 ? 4.550 -14.078 -17.778 1.00 50.28 89 PRO A C 1
ATOM 697 O O . PRO A 1 89 ? 5.534 -14.275 -17.065 1.00 50.28 89 PRO A O 1
ATOM 700 N N . ASN A 1 90 ? 4.385 -12.945 -18.467 1.00 52.00 90 ASN A N 1
ATOM 701 C CA . ASN A 1 90 ? 5.323 -11.830 -18.533 1.00 52.00 90 ASN A CA 1
ATOM 702 C C . ASN A 1 90 ? 4.857 -10.608 -17.731 1.00 52.00 90 ASN A C 1
ATOM 704 O O . ASN A 1 90 ? 5.334 -9.507 -17.978 1.00 52.00 90 ASN A O 1
ATOM 708 N N . ILE A 1 91 ? 3.970 -10.761 -16.744 1.00 56.78 91 ILE A N 1
ATOM 709 C CA . ILE A 1 91 ? 3.546 -9.628 -15.907 1.00 56.78 91 ILE A CA 1
ATOM 710 C C . ILE A 1 91 ? 4.717 -8.900 -15.222 1.00 56.78 91 ILE A C 1
ATOM 712 O O . ILE A 1 91 ? 4.647 -7.705 -14.953 1.00 56.78 91 ILE A O 1
ATOM 716 N N . LYS A 1 92 ? 5.851 -9.588 -15.035 1.00 53.53 92 LYS A N 1
ATOM 717 C CA . LYS A 1 92 ? 7.126 -9.003 -14.587 1.00 53.53 92 LYS A CA 1
ATOM 718 C C . LYS A 1 92 ? 7.609 -7.849 -15.473 1.00 53.53 92 LYS A C 1
ATOM 720 O O . LYS A 1 92 ? 8.243 -6.934 -14.958 1.00 53.53 92 LYS A O 1
ATOM 725 N N . ASP A 1 93 ? 7.274 -7.869 -16.762 1.00 51.28 93 ASP A N 1
ATOM 726 C CA . ASP A 1 93 ? 7.588 -6.803 -17.716 1.00 51.28 93 ASP A CA 1
ATOM 727 C C . ASP A 1 93 ? 6.699 -5.560 -17.501 1.00 51.28 93 ASP A C 1
ATOM 729 O O . ASP A 1 93 ? 7.071 -4.474 -17.934 1.00 51.28 93 ASP A O 1
ATOM 733 N N . TYR A 1 94 ? 5.566 -5.693 -16.792 1.00 52.56 94 TYR A N 1
ATOM 734 C CA . TYR A 1 94 ? 4.642 -4.602 -16.449 1.00 52.56 94 TYR A CA 1
ATOM 735 C C . TYR A 1 94 ? 4.864 -4.003 -15.060 1.00 52.56 94 TYR A C 1
ATOM 737 O O . TYR A 1 94 ? 4.530 -2.842 -14.827 1.00 52.56 94 TYR A O 1
ATOM 745 N N . LEU A 1 95 ? 5.489 -4.754 -14.153 1.00 54.03 95 LEU A N 1
ATOM 746 C CA . LEU A 1 95 ? 5.851 -4.321 -12.798 1.00 54.03 95 LEU A CA 1
ATOM 747 C C . LEU A 1 95 ? 7.169 -3.527 -12.778 1.00 54.03 95 LEU A C 1
ATOM 749 O O . LEU A 1 95 ? 7.918 -3.541 -11.803 1.00 54.03 95 LEU A O 1
ATOM 753 N N . VAL A 1 96 ? 7.502 -2.867 -13.883 1.00 58.03 96 VAL A N 1
ATOM 754 C CA . VAL A 1 96 ? 8.757 -2.135 -14.008 1.00 58.03 96 VAL A CA 1
ATOM 755 C C . VAL A 1 96 ? 8.686 -0.876 -13.153 1.00 58.03 96 VAL A C 1
ATOM 757 O O . VAL A 1 96 ? 7.870 0.022 -13.362 1.00 58.03 96 VAL A O 1
ATOM 760 N N . VAL A 1 97 ? 9.579 -0.799 -12.170 1.00 59.25 97 VAL A N 1
ATOM 761 C CA . VAL A 1 97 ? 9.746 0.398 -11.352 1.00 59.25 97 VAL A CA 1
ATOM 762 C C . VAL A 1 97 ? 10.525 1.436 -12.154 1.00 59.25 97 VAL A C 1
ATOM 764 O O . VAL A 1 97 ? 11.751 1.416 -12.185 1.00 59.25 97 VAL A O 1
ATOM 767 N N . PHE A 1 98 ? 9.813 2.363 -12.790 1.00 59.28 98 PHE A N 1
ATOM 768 C CA . PHE A 1 98 ? 10.423 3.556 -13.372 1.00 59.28 98 PHE A CA 1
ATOM 769 C C . PHE A 1 98 ? 10.653 4.604 -12.284 1.00 59.28 98 PHE A C 1
ATOM 771 O O . PHE A 1 98 ? 9.694 5.054 -11.644 1.00 59.28 98 PHE A O 1
ATOM 778 N N . ALA A 1 99 ? 11.909 5.002 -12.094 1.00 51.94 99 ALA A N 1
ATOM 779 C CA . ALA A 1 99 ? 12.266 6.196 -11.343 1.00 51.94 99 ALA A CA 1
ATOM 780 C C . ALA A 1 99 ? 12.622 7.315 -12.335 1.00 51.94 99 ALA A C 1
ATOM 782 O O . ALA A 1 99 ? 13.698 7.298 -12.929 1.00 51.94 99 ALA A O 1
ATOM 783 N N . GLU A 1 100 ? 11.735 8.300 -12.510 1.00 49.06 100 GLU A N 1
ATOM 784 C CA . GLU A 1 100 ? 12.175 9.614 -12.992 1.00 49.06 100 GLU A CA 1
ATOM 785 C C . GLU A 1 100 ? 12.969 10.295 -11.866 1.00 49.06 100 GLU A C 1
ATOM 787 O O . GLU A 1 100 ? 12.620 10.152 -10.693 1.00 49.06 100 GLU A O 1
ATOM 792 N N . GLU A 1 101 ? 14.072 10.963 -12.223 1.00 41.12 101 GLU A N 1
ATOM 793 C CA . GLU A 1 101 ? 15.075 11.573 -11.332 1.00 41.12 101 GLU A CA 1
ATOM 794 C C . GLU A 1 101 ? 14.604 11.836 -9.883 1.00 41.12 101 GLU A C 1
ATOM 796 O O . GLU A 1 101 ? 13.863 12.781 -9.613 1.00 41.12 101 GLU A O 1
ATOM 801 N N . GLY A 1 102 ? 15.107 11.047 -8.920 1.00 42.09 102 GLY A N 1
ATOM 802 C CA . GLY A 1 102 ? 15.016 11.391 -7.491 1.00 42.09 102 GLY A CA 1
ATOM 803 C C . GLY A 1 102 ? 14.648 10.276 -6.508 1.00 42.09 102 GLY A C 1
ATOM 804 O O . GLY A 1 102 ? 14.697 10.521 -5.304 1.00 42.09 102 GLY A O 1
ATOM 805 N N . GLY A 1 103 ? 14.327 9.062 -6.963 1.00 53.22 103 GLY A N 1
ATOM 806 C CA . GLY A 1 103 ? 14.093 7.906 -6.089 1.00 53.22 103 GLY A CA 1
ATOM 807 C C . GLY A 1 103 ? 15.156 6.828 -6.275 1.00 53.22 103 GLY A C 1
ATOM 808 O O . GLY A 1 103 ? 15.131 6.111 -7.265 1.00 53.22 103 GLY A O 1
ATOM 809 N N . GLU A 1 104 ? 16.095 6.698 -5.338 1.00 71.62 104 GLU A N 1
ATOM 810 C CA . GLU A 1 104 ? 17.186 5.713 -5.412 1.00 71.62 104 GLU A CA 1
ATOM 811 C C . GLU A 1 104 ? 16.679 4.310 -5.022 1.00 71.62 104 GLU A C 1
ATOM 813 O O . GLU A 1 104 ? 17.010 3.821 -3.945 1.00 71.62 104 GLU A O 1
ATOM 818 N N . VAL A 1 105 ? 15.778 3.714 -5.814 1.00 80.88 105 VAL A N 1
ATOM 819 C CA . VAL A 1 105 ? 15.233 2.359 -5.584 1.00 80.88 105 VAL A CA 1
ATOM 820 C C . VAL A 1 105 ? 16.386 1.366 -5.453 1.00 80.88 105 VAL A C 1
ATOM 822 O O . VAL A 1 105 ? 17.360 1.423 -6.204 1.00 80.88 105 VAL A O 1
ATOM 825 N N . LYS A 1 106 ? 16.295 0.459 -4.482 1.00 84.25 106 LYS A N 1
ATOM 826 C CA . LYS A 1 106 ? 17.353 -0.517 -4.204 1.00 84.25 106 LYS A CA 1
ATOM 827 C C . LYS A 1 106 ? 16.792 -1.902 -3.925 1.00 84.25 106 LYS A C 1
ATOM 829 O O . LYS A 1 106 ? 15.626 -2.061 -3.575 1.00 84.25 106 LYS A O 1
ATOM 834 N N . ALA A 1 107 ? 17.672 -2.896 -4.004 1.00 83.31 107 ALA A N 1
ATOM 835 C CA . ALA A 1 107 ? 17.367 -4.247 -3.561 1.00 83.31 107 ALA A CA 1
ATOM 836 C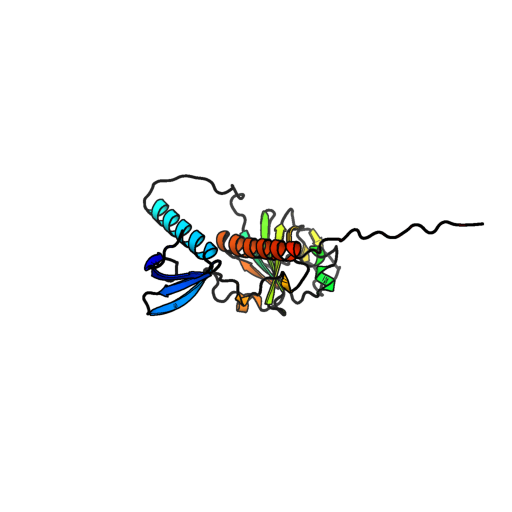 C . ALA A 1 107 ? 16.825 -4.251 -2.121 1.00 83.31 107 ALA A C 1
ATOM 838 O O . ALA A 1 107 ? 17.402 -3.637 -1.218 1.00 83.31 107 ALA A O 1
ATOM 839 N N . GLY A 1 108 ? 15.714 -4.956 -1.932 1.00 82.06 108 GLY A N 1
ATOM 840 C CA . GLY A 1 108 ? 14.961 -5.035 -0.690 1.00 82.06 108 GLY A CA 1
ATOM 841 C C . GLY A 1 108 ? 13.834 -4.012 -0.554 1.00 82.06 108 GLY A C 1
ATOM 842 O O . GLY A 1 108 ? 13.039 -4.184 0.363 1.00 82.06 108 GLY A O 1
ATOM 843 N N . ASP A 1 109 ? 13.739 -2.990 -1.415 1.00 88.00 109 ASP A N 1
ATOM 844 C CA . ASP A 1 109 ? 12.565 -2.106 -1.458 1.00 88.00 109 ASP A CA 1
ATOM 845 C C . ASP A 1 109 ? 11.350 -2.875 -2.008 1.00 88.00 109 ASP A C 1
ATOM 847 O O . ASP A 1 109 ? 11.492 -3.752 -2.867 1.00 88.00 109 ASP A O 1
ATOM 851 N N . ARG A 1 110 ? 10.155 -2.561 -1.501 1.00 89.69 110 ARG A N 1
ATOM 852 C CA . ARG A 1 110 ? 8.924 -3.311 -1.786 1.00 89.69 110 ARG A CA 1
ATOM 853 C C . ARG A 1 110 ? 7.826 -2.415 -2.344 1.00 89.69 110 ARG A C 1
ATOM 855 O O . ARG A 1 110 ? 7.724 -1.242 -1.982 1.00 89.69 110 ARG A O 1
ATOM 862 N N . PHE A 1 111 ? 7.006 -2.981 -3.221 1.00 90.44 111 PHE A N 1
ATOM 863 C CA . PHE A 1 111 ? 6.036 -2.267 -4.043 1.00 90.44 111 PHE A CA 1
ATOM 864 C C . PHE A 1 111 ? 4.671 -2.944 -4.012 1.00 90.44 111 PHE A C 1
ATOM 866 O O . PHE A 1 111 ? 4.571 -4.155 -4.180 1.00 90.44 111 PHE A O 1
ATOM 873 N N . ILE A 1 112 ? 3.630 -2.137 -3.846 1.00 91.69 112 ILE A N 1
ATOM 874 C CA . ILE A 1 112 ? 2.246 -2.476 -4.167 1.00 91.69 112 ILE A CA 1
ATOM 875 C C . ILE A 1 112 ? 1.908 -1.814 -5.500 1.00 91.69 112 ILE A C 1
ATOM 877 O O . ILE A 1 112 ? 2.179 -0.623 -5.683 1.00 91.69 112 ILE A O 1
ATOM 881 N N . TYR A 1 113 ? 1.293 -2.557 -6.414 1.00 89.44 113 TYR A N 1
ATOM 882 C CA . TYR A 1 113 ? 0.896 -2.036 -7.720 1.00 89.44 113 TYR A CA 1
ATOM 883 C C . TYR A 1 113 ? -0.593 -1.725 -7.771 1.00 89.44 113 TYR A C 1
ATOM 885 O O . TYR A 1 113 ? -1.427 -2.568 -7.442 1.00 89.44 113 TYR A O 1
ATOM 893 N N . LEU A 1 114 ? -0.895 -0.503 -8.211 1.00 90.06 114 LEU A N 1
ATOM 894 C CA . LEU A 1 114 ? -2.236 0.041 -8.396 1.00 90.06 114 LEU A CA 1
ATOM 895 C C . LEU A 1 114 ? -2.475 0.327 -9.884 1.00 90.06 114 LEU A C 1
ATOM 897 O O . LEU A 1 114 ? -1.808 1.179 -10.463 1.00 90.06 114 LEU A O 1
ATOM 901 N N . ALA A 1 115 ? -3.469 -0.307 -10.494 1.00 89.12 115 ALA A N 1
ATOM 902 C CA . ALA A 1 115 ? -3.989 0.094 -11.796 1.00 89.12 115 ALA A CA 1
ATOM 903 C C . ALA A 1 115 ? -4.923 1.300 -11.601 1.00 89.12 115 ALA A C 1
ATOM 905 O O . ALA A 1 115 ? -6.038 1.146 -11.098 1.00 89.12 115 ALA A O 1
ATOM 906 N N . TYR A 1 116 ? -4.455 2.519 -11.903 1.00 86.25 116 TYR A N 1
ATOM 907 C CA . TYR A 1 116 ? -5.157 3.739 -11.472 1.00 86.25 116 TYR A CA 1
ATOM 908 C C . TYR A 1 116 ? -6.442 4.010 -12.261 1.00 86.25 116 TYR A C 1
ATOM 910 O O . TYR A 1 116 ? -7.354 4.625 -11.711 1.00 86.25 116 TYR A O 1
ATOM 918 N N . GLU A 1 117 ? -6.539 3.572 -13.522 1.00 87.25 117 GLU A N 1
ATOM 919 C CA . GLU A 1 117 ? -7.762 3.754 -14.319 1.00 87.25 117 GLU A CA 1
ATOM 920 C C . GLU A 1 117 ? -8.908 2.883 -13.800 1.00 87.25 117 GLU A C 1
ATOM 922 O O . GLU A 1 117 ? -10.061 3.315 -13.799 1.00 87.25 117 GLU A O 1
ATOM 927 N N . GLN A 1 118 ? -8.587 1.682 -13.316 1.00 86.94 118 GLN A N 1
ATOM 928 C CA . GLN A 1 118 ? -9.531 0.753 -12.697 1.00 86.94 118 GLN A CA 1
ATOM 929 C C . GLN A 1 118 ? -9.710 1.008 -11.196 1.00 86.94 118 GLN A C 1
ATOM 931 O O . GLN A 1 118 ? -10.716 0.598 -10.623 1.00 86.94 118 GLN A O 1
ATOM 936 N N . GLY A 1 119 ? -8.741 1.663 -10.551 1.00 89.12 119 GLY A N 1
ATOM 937 C CA . GLY A 1 119 ? -8.699 1.814 -9.101 1.00 89.12 119 GLY A CA 1
ATOM 938 C C . GLY A 1 119 ? -8.498 0.480 -8.384 1.00 89.12 119 GLY A C 1
ATOM 939 O O . GLY A 1 119 ? -9.151 0.245 -7.373 1.00 89.12 119 GLY A O 1
ATOM 940 N N . LEU A 1 120 ? -7.633 -0.398 -8.906 1.00 90.50 120 LEU A N 1
ATOM 941 C CA . LEU A 1 120 ? -7.438 -1.757 -8.387 1.00 90.50 120 LEU A CA 1
ATOM 942 C C . LEU A 1 120 ? -5.989 -2.022 -7.989 1.00 90.50 120 LEU A C 1
ATOM 944 O O . LEU A 1 120 ? -5.073 -1.789 -8.775 1.00 90.50 120 LEU A O 1
ATOM 948 N N . VAL A 1 121 ? -5.785 -2.543 -6.783 1.00 90.69 121 VAL A N 1
ATOM 949 C CA . VAL A 1 121 ? -4.508 -3.089 -6.323 1.00 90.69 121 VAL A CA 1
ATOM 950 C C . VAL A 1 121 ? -4.478 -4.585 -6.593 1.00 90.69 121 VAL A C 1
ATOM 952 O O . VAL A 1 121 ? -5.419 -5.292 -6.242 1.00 90.69 121 VAL A O 1
ATOM 955 N N . PHE A 1 122 ? -3.399 -5.054 -7.220 1.00 87.06 122 PHE A N 1
ATOM 956 C CA . PHE A 1 122 ? -3.369 -6.405 -7.787 1.00 87.06 122 PHE A CA 1
ATOM 957 C C . PHE A 1 122 ? -2.043 -7.157 -7.611 1.00 87.06 122 PHE A C 1
ATOM 959 O O . PHE A 1 122 ? -1.980 -8.352 -7.889 1.00 87.06 122 PHE A O 1
ATOM 966 N N . ALA A 1 123 ? -0.969 -6.491 -7.178 1.00 87.62 123 ALA A N 1
ATOM 967 C CA . ALA A 1 123 ? 0.316 -7.153 -6.979 1.00 87.62 123 ALA A CA 1
ATOM 968 C C . ALA A 1 123 ? 1.121 -6.546 -5.835 1.00 87.62 123 ALA A C 1
ATOM 970 O O . ALA A 1 123 ? 1.092 -5.334 -5.602 1.00 87.62 123 ALA A O 1
ATOM 971 N N . VAL A 1 124 ? 1.912 -7.404 -5.201 1.00 88.69 124 VAL A N 1
ATOM 972 C CA . VAL A 1 124 ? 2.964 -7.070 -4.246 1.00 88.69 124 VAL A CA 1
ATOM 973 C C . VAL A 1 124 ? 4.275 -7.621 -4.796 1.00 88.69 124 VAL A C 1
ATOM 975 O O . VAL A 1 124 ? 4.336 -8.777 -5.211 1.00 88.69 124 VAL A O 1
ATOM 978 N N . ALA A 1 125 ? 5.328 -6.809 -4.814 1.00 86.44 125 ALA A N 1
ATOM 979 C CA . ALA A 1 125 ? 6.633 -7.228 -5.306 1.00 86.44 125 ALA A CA 1
ATOM 980 C C . ALA A 1 125 ? 7.785 -6.687 -4.461 1.00 86.44 125 ALA A C 1
ATOM 982 O O . ALA A 1 125 ? 7.710 -5.600 -3.885 1.00 86.44 125 ALA A O 1
ATOM 983 N N . THR A 1 126 ? 8.897 -7.411 -4.476 1.00 85.56 126 THR A N 1
ATOM 984 C CA . THR A 1 126 ? 10.143 -7.056 -3.802 1.00 85.56 126 THR A CA 1
ATOM 985 C C . THR A 1 126 ? 11.265 -6.909 -4.827 1.00 85.56 126 THR A C 1
ATOM 987 O O . THR A 1 126 ? 11.485 -7.785 -5.661 1.00 85.56 126 THR A O 1
ATOM 990 N N . VAL A 1 127 ? 12.023 -5.813 -4.773 1.00 84.75 127 VAL A N 1
ATOM 991 C CA . VAL A 1 127 ? 13.198 -5.622 -5.636 1.00 84.75 127 VAL A CA 1
ATOM 992 C C . VAL A 1 127 ? 14.317 -6.557 -5.186 1.00 84.75 127 VAL A C 1
ATOM 994 O O . VAL A 1 127 ? 14.739 -6.531 -4.031 1.00 84.75 127 VAL A O 1
ATOM 997 N N . THR A 1 128 ? 14.846 -7.365 -6.101 1.00 80.88 128 THR A N 1
ATOM 998 C CA . THR A 1 128 ? 15.834 -8.413 -5.783 1.00 80.88 128 THR A CA 1
ATOM 999 C C . THR A 1 128 ? 17.265 -8.065 -6.174 1.00 80.88 128 THR A C 1
ATOM 1001 O O . THR A 1 128 ? 18.200 -8.746 -5.750 1.00 80.88 128 THR A O 1
ATOM 1004 N N . GLY A 1 129 ? 17.470 -7.007 -6.957 1.00 74.31 129 GLY A N 1
ATOM 1005 C CA . GLY A 1 129 ? 18.778 -6.687 -7.519 1.00 74.31 129 GLY A CA 1
ATOM 1006 C C . GLY A 1 129 ? 18.928 -5.237 -7.957 1.00 74.31 129 GLY A C 1
ATOM 1007 O O . GLY A 1 129 ? 18.074 -4.392 -7.703 1.00 74.31 129 GLY A O 1
ATOM 1008 N N . GLU A 1 130 ? 20.068 -4.955 -8.581 1.00 76.62 130 GLU A N 1
ATOM 1009 C CA . GLU A 1 130 ? 20.417 -3.624 -9.076 1.00 76.62 130 GLU A CA 1
ATOM 1010 C C . GLU A 1 130 ? 19.690 -3.289 -10.385 1.00 76.62 130 GLU A C 1
ATOM 1012 O O . GLU A 1 130 ? 19.260 -4.179 -11.121 1.00 76.62 130 GLU A O 1
ATOM 1017 N N . ALA A 1 131 ? 19.598 -1.990 -10.677 1.00 78.12 131 ALA A N 1
ATOM 1018 C CA . ALA A 1 131 ? 19.078 -1.481 -11.936 1.00 78.12 131 ALA A CA 1
ATOM 1019 C C . ALA A 1 131 ? 19.844 -2.047 -13.141 1.00 78.12 131 ALA A C 1
ATOM 1021 O O . ALA A 1 131 ? 21.076 -1.999 -13.209 1.00 78.12 131 ALA A O 1
ATOM 1022 N N . ALA A 1 132 ? 19.095 -2.511 -14.133 1.00 74.25 132 ALA A N 1
ATOM 1023 C CA . ALA A 1 132 ? 19.571 -2.788 -15.471 1.00 74.25 132 ALA A CA 1
ATOM 1024 C C . ALA A 1 132 ? 19.066 -1.677 -16.410 1.00 74.25 132 ALA A C 1
ATOM 1026 O O . ALA A 1 132 ? 17.857 -1.569 -16.627 1.00 74.25 132 ALA A O 1
ATOM 1027 N N . PRO A 1 133 ? 19.958 -0.858 -16.996 1.00 71.25 133 PRO A N 1
ATOM 1028 C CA . PRO A 1 133 ? 19.539 0.186 -17.918 1.00 71.25 133 PRO A CA 1
ATOM 1029 C C . PRO A 1 133 ? 19.058 -0.439 -19.228 1.00 71.25 133 PRO A C 1
ATOM 1031 O O . PRO A 1 133 ? 19.803 -1.173 -19.890 1.00 71.25 133 PRO A O 1
ATOM 1034 N N . ILE A 1 134 ? 17.842 -0.103 -19.649 1.00 65.88 134 ILE A N 1
ATOM 1035 C CA . ILE A 1 134 ? 17.306 -0.502 -20.949 1.00 65.88 134 ILE A CA 1
ATOM 1036 C C . ILE A 1 134 ? 17.402 0.684 -21.907 1.00 65.88 134 ILE A C 1
ATOM 1038 O O . ILE A 1 134 ? 16.772 1.727 -21.736 1.00 65.88 134 ILE A O 1
ATOM 1042 N N . LYS A 1 135 ? 18.210 0.511 -22.958 1.00 56.53 135 LYS A N 1
ATOM 1043 C CA . LYS A 1 135 ? 18.408 1.510 -24.013 1.00 56.53 135 LYS A CA 1
ATOM 1044 C C . LYS A 1 135 ? 17.667 1.102 -25.278 1.00 56.53 135 LYS A C 1
ATOM 1046 O O . LYS A 1 135 ? 17.955 0.055 -25.850 1.00 56.53 135 LYS A O 1
ATOM 1051 N N . GLY A 1 136 ? 16.766 1.961 -25.746 1.00 46.84 136 GLY A N 1
ATOM 1052 C CA . GLY A 1 136 ? 16.156 1.858 -27.076 1.00 46.84 136 GLY A CA 1
ATOM 1053 C C . GLY A 1 136 ? 15.052 0.809 -27.252 1.00 46.84 136 GLY A C 1
ATOM 1054 O O . GLY A 1 136 ? 14.540 0.691 -28.362 1.00 46.84 136 GLY A O 1
ATOM 1055 N N . ALA A 1 137 ? 14.659 0.076 -26.206 1.00 45.91 137 ALA A N 1
ATOM 1056 C CA . ALA A 1 137 ? 13.398 -0.661 -26.207 1.00 45.91 137 ALA A CA 1
ATOM 1057 C C . ALA A 1 137 ? 12.320 0.270 -25.649 1.00 45.91 137 ALA A C 1
ATOM 1059 O O . ALA A 1 137 ? 12.375 0.637 -24.480 1.00 45.91 137 ALA A O 1
ATOM 1060 N N . ALA A 1 138 ? 11.393 0.698 -26.506 1.00 46.69 138 ALA A N 1
ATOM 1061 C CA . ALA A 1 138 ? 10.242 1.479 -26.084 1.00 46.69 138 ALA A CA 1
ATOM 1062 C C . ALA A 1 138 ? 9.323 0.566 -25.268 1.00 46.69 138 ALA A C 1
ATOM 1064 O O . ALA A 1 138 ? 8.545 -0.200 -25.834 1.00 46.69 138 ALA A O 1
ATOM 1065 N N . TYR A 1 139 ? 9.447 0.616 -23.947 1.00 49.59 139 TYR A N 1
ATOM 1066 C CA . TYR A 1 139 ? 8.378 0.167 -23.072 1.00 49.59 139 TYR A CA 1
ATOM 1067 C C . TYR A 1 139 ? 7.481 1.381 -22.830 1.00 49.59 139 TYR A C 1
ATOM 1069 O O . TYR A 1 139 ? 7.923 2.343 -22.210 1.00 49.59 139 TYR A O 1
ATOM 1077 N N . ASN A 1 140 ? 6.271 1.383 -23.398 1.00 53.62 140 ASN A N 1
ATOM 1078 C CA . ASN A 1 140 ? 5.325 2.508 -23.320 1.00 53.62 140 ASN A CA 1
ATOM 1079 C C . ASN A 1 140 ? 5.950 3.882 -23.643 1.00 53.62 140 ASN A C 1
ATOM 1081 O O . ASN A 1 140 ? 5.801 4.833 -22.883 1.00 53.62 140 ASN A O 1
ATOM 1085 N N . ASP A 1 141 ? 6.680 3.981 -24.759 1.00 54.66 141 ASP A N 1
ATOM 1086 C CA . ASP A 1 141 ? 7.354 5.210 -25.220 1.00 54.66 141 ASP A CA 1
ATOM 1087 C C . ASP A 1 141 ? 8.447 5.773 -24.287 1.00 54.66 141 ASP A C 1
ATOM 1089 O O . ASP A 1 141 ? 9.034 6.817 -24.584 1.00 54.66 141 ASP A O 1
ATOM 1093 N N . LEU A 1 142 ? 8.793 5.068 -23.207 1.00 56.06 142 LEU A N 1
ATOM 1094 C CA . LEU A 1 142 ? 9.908 5.434 -22.345 1.00 56.06 142 LEU A CA 1
ATOM 1095 C C . LEU A 1 142 ? 11.237 5.030 -22.995 1.00 56.06 142 LEU A C 1
ATOM 1097 O O . LEU A 1 142 ? 11.422 3.908 -23.475 1.00 56.06 142 LEU A O 1
ATOM 1101 N N . THR A 1 143 ? 12.184 5.964 -23.003 1.00 58.06 143 THR A N 1
ATOM 1102 C CA . THR A 1 143 ? 13.556 5.762 -23.478 1.00 58.06 143 THR A CA 1
ATOM 1103 C C . THR A 1 143 ? 14.531 6.114 -22.367 1.00 58.06 143 THR A C 1
ATOM 1105 O O . THR A 1 143 ? 14.311 7.101 -21.676 1.00 58.06 143 THR A O 1
ATOM 1108 N N . ASP A 1 144 ? 15.622 5.353 -22.247 1.00 63.50 144 ASP A N 1
ATOM 1109 C CA . ASP A 1 144 ? 16.666 5.559 -21.231 1.00 63.50 144 ASP A CA 1
ATOM 1110 C C . ASP A 1 144 ? 16.149 5.392 -19.790 1.00 63.50 144 ASP A C 1
ATOM 1112 O O . ASP A 1 144 ? 16.289 6.273 -18.947 1.00 63.50 144 ASP A O 1
ATOM 1116 N N . VAL A 1 145 ? 15.559 4.224 -19.518 1.00 67.31 145 VAL A N 1
ATOM 1117 C CA . VAL A 1 145 ? 14.992 3.853 -18.215 1.00 67.31 145 VAL A CA 1
ATOM 1118 C C . VAL A 1 145 ? 15.809 2.771 -17.521 1.00 67.31 145 VAL A C 1
ATOM 1120 O O . VAL A 1 145 ? 16.334 1.856 -18.162 1.00 67.31 145 VAL A O 1
ATOM 1123 N N . ASP A 1 146 ? 15.875 2.864 -16.197 1.00 71.50 146 ASP A N 1
ATOM 1124 C CA . ASP A 1 146 ? 16.422 1.823 -15.335 1.00 71.50 146 ASP A CA 1
ATOM 1125 C C . ASP A 1 146 ? 15.318 0.840 -14.947 1.00 71.50 146 ASP A C 1
ATOM 1127 O O . ASP A 1 146 ? 14.264 1.236 -14.451 1.00 71.50 146 ASP A O 1
ATOM 1131 N N . VAL A 1 147 ? 15.564 -0.450 -15.177 1.00 73.88 147 VAL A N 1
ATOM 1132 C CA . VAL A 1 147 ? 14.639 -1.531 -14.830 1.00 73.88 147 VAL A CA 1
ATOM 1133 C C . VAL A 1 147 ? 15.225 -2.357 -13.704 1.00 73.88 147 VAL A C 1
ATOM 1135 O O . VAL A 1 147 ? 16.366 -2.807 -13.774 1.00 73.88 147 VAL A O 1
ATOM 1138 N N . PHE A 1 148 ? 14.435 -2.581 -12.663 1.00 77.44 148 PHE A N 1
ATOM 1139 C CA . PHE A 1 148 ? 14.852 -3.349 -11.499 1.00 77.44 148 PHE A CA 1
ATOM 1140 C C . PHE A 1 148 ? 14.272 -4.763 -11.568 1.00 77.44 148 PHE A C 1
ATOM 1142 O O . PHE A 1 148 ? 13.078 -4.910 -11.837 1.00 77.44 148 PHE A O 1
ATOM 1149 N N . PRO A 1 149 ? 15.068 -5.816 -11.313 1.00 72.75 149 PRO A N 1
ATOM 1150 C CA . PRO A 1 149 ? 14.522 -7.156 -11.189 1.00 72.75 149 PRO A CA 1
ATOM 1151 C C . PRO A 1 149 ? 13.670 -7.241 -9.920 1.00 72.75 149 PRO A C 1
ATOM 1153 O O . PRO A 1 149 ? 14.127 -6.900 -8.824 1.00 72.75 149 PRO A O 1
ATOM 1156 N N . VAL A 1 150 ? 12.442 -7.730 -10.067 1.00 77.19 150 VAL A N 1
ATOM 1157 C CA . VAL A 1 150 ? 11.490 -7.909 -8.968 1.00 77.19 150 VAL A CA 1
ATOM 1158 C C . VAL A 1 150 ? 11.112 -9.377 -8.807 1.00 77.19 150 VAL A C 1
ATOM 1160 O O . VAL A 1 150 ? 11.025 -10.125 -9.785 1.00 77.19 150 VAL A O 1
ATOM 1163 N N . ASP A 1 151 ? 10.901 -9.780 -7.562 1.00 76.50 151 ASP A N 1
ATOM 1164 C CA . ASP A 1 151 ? 10.168 -10.990 -7.214 1.00 76.50 151 ASP A CA 1
ATOM 1165 C C . ASP A 1 151 ? 8.738 -10.606 -6.854 1.00 76.50 151 ASP A C 1
ATOM 1167 O O . ASP A 1 151 ? 8.521 -9.572 -6.226 1.00 76.50 151 ASP A O 1
ATOM 1171 N N . ILE A 1 152 ? 7.771 -11.396 -7.305 1.00 79.75 152 ILE A N 1
ATOM 1172 C CA . ILE A 1 152 ? 6.354 -11.129 -7.055 1.00 79.75 152 ILE A CA 1
ATOM 1173 C C . ILE A 1 152 ? 5.976 -11.929 -5.815 1.00 79.75 152 ILE A C 1
ATOM 1175 O O . ILE A 1 152 ? 5.993 -13.157 -5.859 1.00 79.75 152 ILE A O 1
ATOM 1179 N N . ASP A 1 153 ? 5.662 -11.226 -4.730 1.00 78.31 153 ASP A N 1
ATOM 1180 C CA . ASP A 1 153 ? 5.279 -11.835 -3.456 1.00 78.31 153 ASP A CA 1
ATOM 1181 C C . ASP A 1 153 ? 3.832 -12.356 -3.528 1.00 78.31 153 ASP A C 1
ATOM 1183 O O . ASP A 1 153 ? 3.560 -13.495 -3.159 1.00 78.31 153 ASP A O 1
ATOM 1187 N N . THR A 1 154 ? 2.926 -11.526 -4.056 1.00 81.56 154 THR A N 1
ATOM 1188 C CA . THR A 1 154 ? 1.496 -11.822 -4.233 1.00 81.56 154 THR A CA 1
ATOM 1189 C C . THR A 1 154 ? 1.034 -11.219 -5.551 1.00 81.56 154 THR A C 1
ATOM 1191 O O . THR A 1 154 ? 1.426 -10.101 -5.896 1.00 81.56 154 THR A O 1
ATOM 1194 N N . PHE A 1 155 ? 0.185 -11.930 -6.284 1.00 81.94 155 PHE A N 1
ATOM 1195 C CA . PHE A 1 155 ? -0.428 -11.428 -7.505 1.00 81.94 155 PHE A CA 1
ATOM 1196 C C . PHE A 1 155 ? -1.798 -12.063 -7.718 1.00 81.94 155 PHE A C 1
ATOM 1198 O O . PHE A 1 155 ? -1.945 -13.269 -7.542 1.00 81.94 155 PHE A O 1
ATOM 1205 N N . VAL A 1 156 ? -2.770 -11.249 -8.126 1.00 78.75 156 VAL A N 1
ATOM 1206 C CA . VAL A 1 156 ? -4.128 -11.700 -8.439 1.00 78.75 156 VAL A CA 1
ATOM 1207 C C . VAL A 1 156 ? -4.400 -11.522 -9.924 1.00 78.75 156 VAL A C 1
ATOM 1209 O O . VAL A 1 156 ? -4.160 -10.451 -10.483 1.00 78.75 156 VAL A O 1
ATOM 1212 N N . ASN A 1 157 ? -4.907 -12.572 -10.567 1.00 73.50 157 ASN A N 1
ATOM 1213 C CA . ASN A 1 157 ? -5.109 -12.586 -12.013 1.00 73.50 157 ASN A CA 1
ATOM 1214 C C . ASN A 1 157 ? -6.556 -12.307 -12.452 1.00 73.50 157 ASN A C 1
ATOM 1216 O O . ASN A 1 157 ? -6.875 -12.388 -13.634 1.00 73.50 157 ASN A O 1
ATOM 1220 N N . LYS A 1 158 ? -7.443 -11.980 -11.509 1.00 75.69 158 LYS A N 1
ATOM 1221 C CA . LYS A 1 158 ? -8.844 -11.654 -11.779 1.00 75.69 158 LYS A CA 1
ATOM 1222 C C . LYS A 1 158 ? -9.219 -10.344 -11.101 1.00 75.69 158 LYS A C 1
ATOM 1224 O O . LYS A 1 158 ? -8.735 -10.034 -10.014 1.00 75.69 158 LYS A O 1
ATOM 1229 N N . TYR A 1 159 ? -10.132 -9.591 -11.711 1.00 77.50 159 TYR A N 1
ATOM 1230 C CA . TYR A 1 159 ? -10.593 -8.324 -11.139 1.00 77.50 159 TYR A CA 1
ATOM 1231 C C . TYR A 1 159 ? -11.358 -8.477 -9.822 1.00 77.50 159 TYR A C 1
ATOM 1233 O O . TYR A 1 159 ? -11.338 -7.552 -9.017 1.00 77.50 159 TYR A O 1
ATOM 1241 N N . ASN A 1 160 ? -12.052 -9.598 -9.607 1.00 74.50 160 ASN A N 1
ATOM 1242 C CA . ASN A 1 160 ? -12.804 -9.839 -8.372 1.00 74.50 160 ASN A CA 1
ATOM 1243 C C . ASN A 1 160 ? -11.888 -10.120 -7.172 1.00 74.50 160 ASN A C 1
ATOM 1245 O O . ASN A 1 160 ? -12.228 -9.693 -6.078 1.00 74.50 160 ASN A O 1
ATOM 1249 N N . ALA A 1 161 ? -10.724 -10.725 -7.412 1.00 75.88 161 ALA A N 1
ATOM 1250 C CA . ALA A 1 161 ? -9.678 -10.958 -6.417 1.00 75.88 161 ALA A CA 1
ATOM 1251 C C . ALA A 1 161 ? -8.842 -9.696 -6.109 1.00 75.88 161 ALA A C 1
ATOM 1253 O O . ALA A 1 161 ? -8.009 -9.684 -5.203 1.00 75.88 161 ALA A O 1
ATOM 1254 N N . ALA A 1 162 ? -8.995 -8.628 -6.902 1.00 84.56 162 ALA A N 1
ATOM 1255 C CA . ALA A 1 162 ? -8.241 -7.392 -6.737 1.00 84.56 162 ALA A CA 1
ATOM 1256 C C . ALA A 1 162 ? -8.879 -6.463 -5.702 1.00 84.56 162 ALA A C 1
ATOM 1258 O O . ALA A 1 162 ? -10.098 -6.316 -5.607 1.00 84.56 162 ALA A O 1
ATOM 1259 N N . ILE A 1 163 ? -8.040 -5.737 -4.965 1.00 86.06 163 ILE A N 1
ATOM 1260 C CA . ILE A 1 163 ? -8.514 -4.813 -3.936 1.00 86.06 163 ILE A CA 1
ATOM 1261 C C . ILE A 1 163 ? -8.894 -3.482 -4.579 1.00 86.06 163 ILE A C 1
ATOM 1263 O O . ILE A 1 163 ? -8.057 -2.796 -5.170 1.00 86.06 163 ILE A O 1
ATOM 1267 N N . ALA A 1 164 ? -10.134 -3.042 -4.376 1.00 86.94 164 ALA A N 1
ATOM 1268 C CA . ALA A 1 164 ? -10.544 -1.690 -4.737 1.00 86.94 164 ALA A CA 1
ATOM 1269 C C . ALA A 1 164 ? -9.768 -0.636 -3.928 1.00 86.94 164 ALA A C 1
ATOM 1271 O O . ALA A 1 164 ? -9.736 -0.687 -2.698 1.00 86.94 164 ALA A O 1
ATOM 1272 N N . VAL A 1 165 ? -9.210 0.372 -4.599 1.00 87.38 165 VAL A N 1
ATOM 1273 C CA . VAL A 1 165 ? -8.431 1.461 -3.985 1.00 87.38 165 VAL A CA 1
ATOM 1274 C C . VAL A 1 165 ? -9.209 2.187 -2.884 1.00 87.38 165 VAL A C 1
ATOM 1276 O O . VAL A 1 165 ? -8.635 2.556 -1.866 1.00 87.38 165 VAL A O 1
ATOM 1279 N N . ASP A 1 166 ? -10.528 2.311 -3.039 1.00 83.00 166 ASP A N 1
ATOM 1280 C CA . ASP A 1 166 ? -11.417 2.950 -2.062 1.00 83.00 166 ASP A CA 1
ATOM 1281 C C . ASP A 1 166 ? -11.573 2.146 -0.758 1.00 83.00 166 ASP A C 1
ATOM 1283 O O . ASP A 1 166 ? -12.070 2.670 0.238 1.00 83.00 166 ASP A O 1
ATOM 1287 N N . SER A 1 167 ? -11.169 0.872 -0.750 1.00 82.38 167 SER A N 1
ATOM 1288 C CA . SER A 1 167 ? -11.162 0.027 0.450 1.00 82.38 167 SER A CA 1
ATOM 1289 C C . SER A 1 167 ? -9.866 0.133 1.261 1.00 82.38 167 SER A C 1
ATOM 1291 O O . SER A 1 167 ? -9.812 -0.362 2.388 1.00 82.38 167 SER A O 1
ATOM 1293 N N . ILE A 1 168 ? -8.841 0.788 0.707 1.00 85.19 168 ILE A N 1
ATOM 1294 C CA . ILE A 1 168 ? -7.536 0.971 1.337 1.00 85.19 168 ILE A CA 1
ATOM 1295 C C . ILE A 1 168 ? -7.531 2.284 2.123 1.00 85.19 168 ILE A C 1
ATOM 1297 O O . ILE A 1 168 ? -7.827 3.355 1.593 1.00 85.19 168 ILE A O 1
ATOM 1301 N N . GLU A 1 169 ? -7.120 2.213 3.388 1.00 82.31 169 GLU A N 1
ATOM 1302 C CA . GLU A 1 169 ? -6.914 3.383 4.241 1.00 82.31 169 GLU A CA 1
ATOM 1303 C C . GLU A 1 169 ? -5.421 3.542 4.566 1.00 82.31 169 GLU A C 1
ATOM 1305 O O . GLU A 1 169 ? -4.828 2.688 5.225 1.00 82.31 169 GLU A O 1
ATOM 1310 N N . LEU A 1 170 ? -4.818 4.649 4.111 1.00 82.94 170 LEU A N 1
ATOM 1311 C CA . LEU A 1 170 ? -3.434 5.023 4.426 1.00 82.94 170 LEU A CA 1
ATOM 1312 C C . LEU A 1 170 ? -3.417 6.236 5.360 1.00 82.94 170 LEU A C 1
ATOM 1314 O O . LEU A 1 170 ? -3.714 7.363 4.950 1.00 82.94 170 LEU A O 1
ATOM 1318 N N . ASP A 1 171 ? -3.043 6.011 6.615 1.00 76.25 171 ASP A N 1
ATOM 1319 C CA . ASP A 1 171 ? -2.957 7.040 7.653 1.00 76.25 171 ASP A CA 1
ATOM 1320 C C . ASP A 1 171 ? -1.946 8.148 7.305 1.00 76.25 171 ASP A C 1
ATOM 1322 O O . ASP A 1 171 ? -2.175 9.328 7.584 1.00 76.25 171 ASP A O 1
ATOM 1326 N N . SER A 1 172 ? -0.805 7.775 6.722 1.00 77.12 172 SER A N 1
ATOM 1327 C CA . SER A 1 172 ? 0.291 8.680 6.370 1.00 77.12 172 SER A CA 1
ATOM 1328 C C . SER A 1 172 ? -0.005 9.497 5.111 1.00 77.12 172 SER A C 1
ATOM 1330 O O . SER A 1 172 ? 0.576 10.568 4.915 1.00 77.12 172 SER A O 1
ATOM 1332 N N . GLN A 1 173 ? -0.922 9.013 4.269 1.00 83.12 173 GLN A N 1
ATOM 1333 C CA . GLN A 1 173 ? -1.258 9.585 2.967 1.00 83.12 173 GLN A CA 1
ATOM 1334 C C . GLN A 1 173 ? -2.784 9.563 2.733 1.00 83.12 173 GLN A C 1
ATOM 1336 O O . GLN A 1 173 ? -3.267 8.852 1.855 1.00 83.12 173 GLN A O 1
ATOM 1341 N N .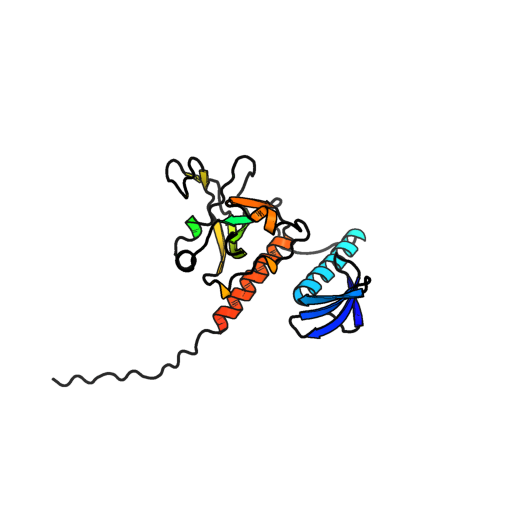 PRO A 1 174 ? -3.577 10.390 3.437 1.00 78.31 174 PRO A N 1
ATOM 1342 C CA . PRO A 1 174 ? -5.042 10.370 3.328 1.00 78.31 174 PRO A CA 1
ATOM 1343 C C . PRO A 1 174 ? -5.578 10.754 1.936 1.00 78.31 174 PRO A C 1
ATOM 1345 O O . PRO A 1 174 ? -6.733 10.491 1.620 1.00 78.31 174 PRO A O 1
ATOM 1348 N N . GLU A 1 175 ? -4.755 11.381 1.090 1.00 86.38 175 GLU A N 1
ATOM 1349 C CA . GLU A 1 175 ? -5.090 11.707 -0.302 1.00 86.38 175 GLU A CA 1
ATOM 1350 C C . GLU A 1 175 ? -4.321 10.842 -1.320 1.00 86.38 175 GLU A C 1
ATOM 1352 O O . GLU A 1 175 ? -4.130 11.261 -2.465 1.00 86.38 175 GLU A O 1
ATOM 1357 N N . PHE A 1 176 ? -3.858 9.646 -0.930 1.00 87.81 176 PHE A N 1
ATOM 1358 C CA . PHE A 1 176 ? -3.028 8.786 -1.784 1.00 87.81 176 PHE A CA 1
ATOM 1359 C C . PHE A 1 176 ? -3.670 8.478 -3.140 1.00 87.81 176 PHE A C 1
ATOM 1361 O O . PHE A 1 176 ? -2.994 8.594 -4.158 1.00 87.81 176 PHE A O 1
ATOM 1368 N N . ALA A 1 177 ? -4.979 8.203 -3.176 1.00 86.06 177 ALA A N 1
ATOM 1369 C CA . ALA A 1 177 ? -5.703 7.922 -4.414 1.00 86.06 177 ALA A CA 1
ATOM 1370 C C . ALA A 1 177 ? -5.581 9.070 -5.430 1.00 86.06 177 ALA A C 1
ATOM 1372 O O . ALA A 1 177 ? -5.356 8.836 -6.612 1.00 86.06 177 ALA A O 1
ATOM 1373 N N . LYS A 1 178 ? -5.629 10.332 -4.974 1.00 87.62 178 LYS A N 1
ATOM 1374 C CA . LYS A 1 178 ? -5.424 11.500 -5.851 1.00 87.62 178 LYS A CA 1
ATOM 1375 C C . LYS A 1 178 ? -3.978 11.612 -6.326 1.00 87.62 178 LYS A C 1
ATOM 1377 O O . LYS A 1 178 ? -3.743 12.011 -7.460 1.00 87.62 178 LYS A O 1
ATOM 1382 N N . ARG A 1 179 ? -3.013 11.294 -5.457 1.00 85.50 179 ARG A N 1
ATOM 1383 C CA . ARG A 1 179 ? -1.577 11.337 -5.786 1.00 85.50 179 ARG A CA 1
ATOM 1384 C C . ARG A 1 179 ? -1.169 10.245 -6.771 1.00 85.50 179 ARG A C 1
ATOM 1386 O O . ARG A 1 179 ? -0.194 10.435 -7.485 1.00 85.50 179 ARG A O 1
ATOM 1393 N N . LEU A 1 180 ? -1.905 9.139 -6.790 1.00 87.25 180 LEU A N 1
ATOM 1394 C CA . LEU A 1 180 ? -1.668 7.988 -7.654 1.00 87.25 180 LEU A CA 1
ATOM 1395 C C . LEU A 1 180 ? -2.583 7.949 -8.888 1.00 87.25 180 LEU A C 1
ATOM 1397 O O . LEU A 1 180 ? -2.497 7.013 -9.672 1.00 87.25 180 LEU A O 1
ATOM 1401 N N . ALA A 1 181 ? -3.419 8.970 -9.100 1.00 84.69 181 ALA A N 1
ATOM 1402 C CA . ALA A 1 181 ? -4.332 9.078 -10.245 1.00 84.69 181 ALA A CA 1
ATOM 1403 C C . ALA A 1 181 ? -3.637 9.462 -11.572 1.00 84.69 181 ALA A C 1
ATOM 1405 O O . ALA A 1 181 ? -4.281 9.948 -12.501 1.00 84.69 181 ALA A O 1
ATOM 1406 N N . THR A 1 182 ? -2.319 9.307 -11.649 1.00 79.56 182 THR A N 1
ATOM 1407 C CA . THR A 1 182 ? -1.511 9.540 -12.849 1.00 79.56 182 THR A CA 1
ATOM 1408 C C . THR A 1 182 ? -0.652 8.315 -13.115 1.00 79.56 182 THR A C 1
ATOM 1410 O O . THR A 1 182 ? -0.264 7.649 -12.150 1.00 79.56 182 THR A O 1
ATOM 1413 N N . PRO A 1 183 ? -0.305 8.025 -14.380 1.00 74.69 183 PRO A N 1
ATOM 1414 C CA . PRO A 1 183 ? 0.624 6.947 -14.685 1.00 74.69 183 PRO A CA 1
ATOM 1415 C C . PRO A 1 183 ? 1.961 7.197 -13.998 1.00 74.69 183 PRO A C 1
ATOM 1417 O O . PRO A 1 183 ? 2.378 8.344 -13.827 1.00 74.69 183 PRO A O 1
ATOM 1420 N N . ASP A 1 184 ? 2.601 6.111 -13.581 1.00 73.62 184 ASP A N 1
ATOM 1421 C CA . ASP A 1 184 ? 3.947 6.105 -13.026 1.00 73.62 184 ASP A CA 1
ATOM 1422 C C . ASP A 1 184 ? 4.159 6.885 -11.726 1.00 73.62 184 ASP A C 1
ATOM 1424 O O . ASP A 1 184 ? 5.300 7.018 -11.271 1.00 73.62 184 ASP A O 1
ATOM 1428 N N . ALA A 1 185 ? 3.092 7.322 -11.057 1.00 82.88 185 ALA A N 1
ATOM 1429 C CA . ALA A 1 185 ? 3.219 7.922 -9.743 1.00 82.88 185 ALA A CA 1
ATOM 1430 C C . ALA A 1 185 ? 3.724 6.889 -8.733 1.00 82.88 185 ALA A C 1
ATOM 1432 O O . ALA A 1 185 ? 3.262 5.750 -8.668 1.00 82.88 185 ALA A O 1
ATOM 1433 N N . MET A 1 186 ? 4.687 7.315 -7.923 1.00 86.12 186 MET A N 1
ATOM 1434 C CA . MET A 1 186 ? 5.267 6.511 -6.859 1.00 86.12 186 MET A CA 1
ATOM 1435 C C . MET A 1 186 ? 5.077 7.237 -5.534 1.00 86.12 186 MET A C 1
ATOM 1437 O O . MET A 1 186 ? 5.400 8.421 -5.400 1.00 86.12 186 MET A O 1
ATOM 1441 N N . LEU A 1 187 ? 4.540 6.523 -4.553 1.00 88.88 187 LEU A N 1
ATOM 1442 C CA . LEU A 1 187 ? 4.232 7.059 -3.239 1.00 88.88 187 LEU A CA 1
ATOM 1443 C C . LEU A 1 187 ? 4.881 6.204 -2.161 1.00 88.88 187 LEU A C 1
ATOM 1445 O O . LEU A 1 187 ? 4.549 5.033 -2.030 1.00 88.88 187 LEU A O 1
ATOM 1449 N N . GLU A 1 188 ? 5.783 6.799 -1.382 1.00 89.88 188 GLU A N 1
ATOM 1450 C CA . GLU A 1 188 ? 6.348 6.141 -0.202 1.00 89.88 188 GLU A CA 1
ATOM 1451 C C . GLU A 1 188 ? 5.300 6.058 0.913 1.00 89.88 188 GLU A C 1
ATOM 1453 O O . GLU A 1 188 ? 4.630 7.052 1.225 1.00 89.88 188 GLU A O 1
ATOM 1458 N N . ILE A 1 189 ? 5.184 4.871 1.502 1.00 89.19 189 ILE A N 1
ATOM 1459 C CA . ILE A 1 189 ? 4.282 4.539 2.605 1.00 89.19 189 ILE A CA 1
ATOM 1460 C C . ILE A 1 189 ? 5.068 3.890 3.745 1.00 89.19 189 ILE A C 1
ATOM 1462 O O . ILE A 1 189 ? 6.245 3.546 3.611 1.00 89.19 189 ILE A O 1
ATOM 1466 N N . THR A 1 190 ? 4.429 3.742 4.899 1.00 88.31 190 THR A N 1
ATOM 1467 C CA . THR A 1 190 ? 5.048 3.051 6.034 1.00 88.31 190 THR A CA 1
ATOM 1468 C C . THR A 1 190 ? 5.039 1.531 5.843 1.00 88.31 190 THR A C 1
ATOM 1470 O O . THR A 1 190 ? 4.200 0.996 5.122 1.00 88.31 190 THR A O 1
ATOM 1473 N N . GLU A 1 191 ? 5.958 0.829 6.516 1.00 87.25 191 GLU A N 1
ATOM 1474 C CA . GLU A 1 191 ? 5.990 -0.645 6.556 1.00 87.25 191 GLU A CA 1
ATOM 1475 C C . GLU A 1 191 ? 4.641 -1.223 6.988 1.00 87.25 191 GLU A C 1
ATOM 1477 O O . GLU A 1 191 ? 4.116 -2.118 6.340 1.00 87.25 191 GLU A O 1
ATOM 1482 N N . ASP A 1 192 ? 4.040 -0.663 8.039 1.00 80.19 192 ASP A N 1
ATOM 1483 C CA . ASP A 1 192 ? 2.754 -1.137 8.544 1.00 80.19 192 ASP A CA 1
ATOM 1484 C C . ASP A 1 192 ? 1.653 -0.997 7.482 1.00 80.19 192 ASP A C 1
ATOM 1486 O O . ASP A 1 192 ? 0.931 -1.945 7.211 1.00 80.19 192 ASP A O 1
ATOM 1490 N N . GLU A 1 193 ? 1.537 0.167 6.839 1.00 88.75 193 GLU A N 1
ATOM 1491 C CA . GLU A 1 193 ? 0.559 0.381 5.763 1.00 88.75 193 GLU A CA 1
ATOM 1492 C C . GLU A 1 193 ? 0.758 -0.572 4.588 1.00 88.75 193 GLU A C 1
ATOM 1494 O O . GLU A 1 193 ? -0.219 -1.030 3.998 1.00 88.75 193 GLU A O 1
ATOM 1499 N N . PHE A 1 194 ? 2.011 -0.879 4.266 1.00 91.38 194 PHE A N 1
ATOM 1500 C CA . PHE A 1 194 ? 2.341 -1.834 3.226 1.00 91.38 194 PHE A CA 1
ATOM 1501 C C . PHE A 1 194 ? 1.860 -3.236 3.589 1.00 91.38 194 PHE A C 1
ATOM 1503 O O . PHE A 1 194 ? 1.131 -3.848 2.813 1.00 91.38 194 PHE A O 1
ATOM 1510 N N . GLU A 1 195 ? 2.226 -3.727 4.775 1.00 87.50 195 GLU A N 1
ATOM 1511 C CA . GLU A 1 195 ? 1.819 -5.057 5.238 1.00 87.50 195 GLU A CA 1
ATOM 1512 C C . GLU A 1 195 ? 0.294 -5.170 5.323 1.00 87.50 195 GLU A C 1
ATOM 1514 O O . GLU A 1 195 ? -0.258 -6.210 4.986 1.00 87.50 195 GLU A O 1
ATOM 1519 N N . ASN A 1 196 ? -0.404 -4.088 5.688 1.00 84.44 196 ASN A N 1
ATOM 1520 C CA . ASN A 1 196 ? -1.865 -4.070 5.713 1.00 84.44 196 ASN A CA 1
ATOM 1521 C C . ASN A 1 196 ? -2.469 -4.370 4.334 1.00 84.44 196 ASN A C 1
ATOM 1523 O O . ASN A 1 196 ? -3.388 -5.176 4.227 1.00 84.44 196 ASN A O 1
ATOM 1527 N N . VAL A 1 197 ? -1.991 -3.684 3.295 1.00 88.81 197 VAL A N 1
ATOM 1528 C CA . VAL A 1 197 ? -2.525 -3.837 1.936 1.00 88.81 197 VAL A CA 1
ATOM 1529 C C . VAL A 1 197 ? -2.074 -5.162 1.325 1.00 88.81 197 VAL A C 1
ATOM 1531 O O . VAL A 1 197 ? -2.853 -5.800 0.625 1.00 88.81 197 VAL A O 1
ATOM 1534 N N . ALA A 1 198 ? -0.846 -5.596 1.614 1.00 86.69 198 ALA A N 1
ATOM 1535 C CA . ALA A 1 198 ? -0.333 -6.883 1.159 1.00 86.69 198 ALA A CA 1
ATOM 1536 C C . ALA A 1 198 ? -1.126 -8.059 1.751 1.00 86.69 198 ALA A C 1
ATOM 1538 O O . ALA A 1 198 ? -1.479 -8.980 1.023 1.00 86.69 198 ALA A O 1
ATOM 1539 N N . GLU A 1 199 ? -1.455 -8.006 3.043 1.00 84.94 199 GLU A N 1
ATOM 1540 C CA . GLU A 1 199 ? -2.282 -9.013 3.719 1.00 84.94 199 GLU A CA 1
ATOM 1541 C C . GLU A 1 199 ? -3.689 -9.079 3.122 1.00 84.94 199 GLU A C 1
ATOM 1543 O O . GLU A 1 199 ? -4.140 -10.166 2.781 1.00 84.94 199 GLU A O 1
ATOM 1548 N N . MET A 1 200 ? -4.339 -7.927 2.897 1.00 83.44 200 MET A N 1
ATOM 1549 C CA . MET A 1 200 ? -5.650 -7.885 2.235 1.00 83.44 200 MET A CA 1
ATOM 1550 C C . MET A 1 200 ? -5.631 -8.569 0.864 1.00 83.44 200 MET A C 1
ATOM 1552 O O . MET A 1 200 ? -6.638 -9.137 0.459 1.00 83.44 200 MET A O 1
ATOM 1556 N N . LEU A 1 201 ? -4.507 -8.497 0.143 1.00 81.94 201 LEU A N 1
ATOM 1557 C CA . LEU A 1 201 ? -4.422 -9.026 -1.218 1.00 81.94 201 LEU A CA 1
ATOM 1558 C C . LEU A 1 201 ? -4.233 -10.539 -1.189 1.00 81.94 201 LEU A C 1
ATOM 1560 O O . LEU A 1 201 ? -4.782 -11.244 -2.026 1.00 81.94 201 LEU A O 1
ATOM 1564 N N . SER A 1 202 ? -3.461 -11.028 -0.220 1.00 75.25 202 SER A N 1
ATOM 1565 C CA . SER A 1 202 ? -3.267 -12.459 -0.008 1.00 75.25 202 SER A CA 1
ATOM 1566 C C . SER A 1 202 ? -4.528 -13.140 0.536 1.00 75.25 202 SER A C 1
ATOM 1568 O O . SER A 1 202 ? -4.827 -14.245 0.106 1.00 75.25 202 SER A O 1
ATOM 1570 N N . GLU A 1 203 ? -5.286 -12.489 1.430 1.00 71.50 203 GLU A N 1
ATOM 1571 C CA . GLU A 1 203 ? -6.558 -13.026 1.951 1.00 71.50 203 GLU A CA 1
ATOM 1572 C C . GLU A 1 203 ? -7.614 -13.181 0.845 1.00 71.50 203 GLU A C 1
ATOM 1574 O O . GLU A 1 203 ? -8.220 -14.241 0.723 1.00 71.50 203 GLU A O 1
ATOM 1579 N N . GLU A 1 204 ? -7.812 -12.153 0.011 1.00 62.75 204 GLU A N 1
ATOM 1580 C CA . GLU A 1 204 ? -8.814 -12.198 -1.067 1.00 62.75 204 GLU A CA 1
ATOM 1581 C C . GLU A 1 204 ? -8.452 -13.248 -2.135 1.00 62.75 204 GLU A C 1
ATOM 1583 O O . GLU A 1 204 ? -9.326 -13.903 -2.696 1.00 62.75 204 GLU A O 1
ATOM 1588 N N . PHE A 1 205 ? -7.152 -13.457 -2.380 1.00 54.72 205 PHE A N 1
ATOM 1589 C CA . PHE A 1 205 ? -6.668 -14.497 -3.288 1.00 54.72 205 PHE A CA 1
ATOM 1590 C C . PHE A 1 205 ? -6.957 -15.917 -2.771 1.00 54.72 205 PHE A C 1
ATOM 1592 O O . PHE A 1 205 ? -7.332 -16.784 -3.554 1.00 54.72 205 PHE A O 1
ATOM 1599 N N . GLU A 1 206 ? -6.816 -16.157 -1.463 1.00 53.91 206 GLU A N 1
ATOM 1600 C CA . GLU A 1 206 ? -7.119 -17.460 -0.854 1.00 53.91 206 GLU A CA 1
ATOM 1601 C C . GLU A 1 206 ? -8.630 -17.771 -0.851 1.00 53.91 206 GLU A C 1
ATOM 1603 O O . GLU A 1 206 ? -9.006 -18.928 -1.040 1.00 53.91 206 GLU A O 1
ATOM 1608 N N . GLU A 1 207 ? -9.503 -16.764 -0.693 1.00 49.06 207 GLU A N 1
ATOM 1609 C CA . GLU A 1 207 ? -10.965 -16.953 -0.750 1.00 49.06 207 GLU A CA 1
ATOM 1610 C C . GLU A 1 207 ? -11.462 -17.326 -2.164 1.00 49.06 207 GLU A C 1
ATOM 1612 O O . GLU A 1 207 ? -12.352 -18.167 -2.295 1.00 49.06 207 GLU A O 1
ATOM 1617 N N . ASP A 1 208 ? -10.874 -16.768 -3.228 1.00 47.03 208 ASP A N 1
ATOM 1618 C CA . ASP A 1 208 ? -11.257 -17.079 -4.618 1.00 47.03 208 ASP A CA 1
ATOM 1619 C C . ASP A 1 208 ? -10.796 -18.480 -5.089 1.00 47.03 208 ASP A C 1
ATOM 1621 O O . ASP A 1 208 ? -11.382 -19.042 -6.022 1.00 47.03 208 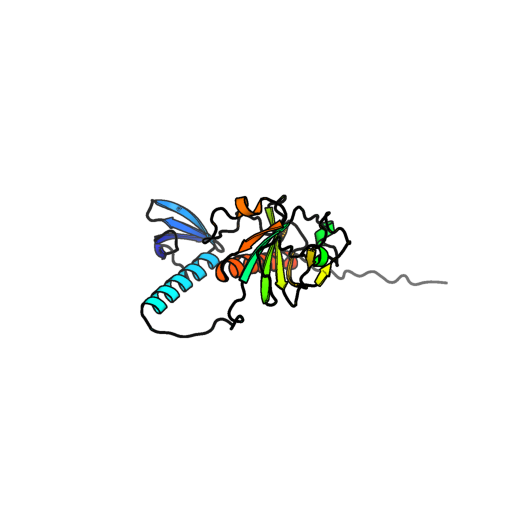ASP A O 1
ATOM 1625 N N . ASP A 1 209 ? -9.766 -19.063 -4.463 1.00 46.06 209 ASP A N 1
ATOM 1626 C CA . ASP A 1 209 ? -9.278 -20.418 -4.770 1.00 46.06 209 ASP A CA 1
ATOM 1627 C C . ASP A 1 209 ? -10.105 -21.530 -4.076 1.00 46.06 209 ASP A C 1
ATOM 1629 O O . ASP A 1 209 ? -10.109 -22.674 -4.545 1.00 46.06 209 ASP A O 1
ATOM 1633 N N . GLU A 1 210 ? -10.856 -21.228 -3.005 1.00 45.03 210 GLU A N 1
ATOM 1634 C CA . GLU A 1 210 ? -11.731 -22.204 -2.319 1.00 45.03 210 GLU A CA 1
ATOM 1635 C C . GLU A 1 210 ? -13.043 -22.506 -3.074 1.00 45.03 210 GLU A C 1
ATOM 1637 O O . GLU A 1 210 ? -13.645 -23.558 -2.853 1.00 45.03 210 GLU A O 1
ATOM 1642 N N . ASP A 1 211 ? -13.446 -21.671 -4.038 1.00 38.53 211 ASP A N 1
ATOM 1643 C CA . ASP A 1 211 ? -14.587 -21.930 -4.937 1.00 38.53 211 ASP A CA 1
ATOM 1644 C C . ASP A 1 211 ? -14.218 -22.837 -6.140 1.00 38.53 211 ASP A C 1
ATOM 1646 O O . ASP A 1 211 ? -14.982 -23.004 -7.102 1.00 38.53 211 ASP A O 1
ATOM 1650 N N . GLY A 1 212 ? -13.042 -23.471 -6.089 1.00 37.38 212 GLY A N 1
ATOM 1651 C CA . GLY A 1 212 ? -12.577 -24.482 -7.033 1.00 37.38 212 GLY A CA 1
ATOM 1652 C C . GLY A 1 212 ? -13.357 -25.794 -6.928 1.00 37.38 212 GLY A C 1
ATOM 1653 O O . GLY A 1 212 ? -12.922 -26.723 -6.259 1.00 37.38 212 GLY A O 1
ATOM 1654 N N . VAL A 1 213 ? -14.506 -25.842 -7.611 1.00 36.69 213 VAL A N 1
ATOM 1655 C CA . VAL A 1 213 ? -15.203 -27.013 -8.182 1.00 36.69 213 VAL A CA 1
ATOM 1656 C C . VAL A 1 213 ? -14.638 -28.370 -7.730 1.00 36.69 213 VAL A C 1
ATOM 1658 O O . VAL A 1 213 ? -13.577 -28.788 -8.196 1.00 36.69 213 VAL A O 1
ATOM 1661 N N . GLU A 1 214 ? -15.397 -29.100 -6.899 1.00 32.47 214 GLU A N 1
ATOM 1662 C CA . GLU A 1 214 ? -15.245 -30.555 -6.781 1.00 32.47 214 GLU A CA 1
ATOM 1663 C C . GLU A 1 214 ? -15.263 -31.141 -8.200 1.00 32.47 214 GLU A C 1
ATOM 1665 O O . GLU A 1 214 ? -16.289 -31.118 -8.883 1.00 32.47 214 GLU A O 1
ATOM 1670 N N . ILE A 1 215 ? -14.104 -31.602 -8.675 1.00 37.41 215 ILE A N 1
ATOM 1671 C CA . ILE A 1 215 ? -14.016 -32.425 -9.875 1.00 37.41 215 ILE A CA 1
ATOM 1672 C C . ILE A 1 215 ? -14.703 -33.735 -9.497 1.00 37.41 215 ILE A C 1
ATOM 1674 O O . ILE A 1 215 ? -14.117 -34.586 -8.831 1.00 37.41 215 ILE A O 1
ATOM 1678 N N . ASP A 1 216 ? -15.982 -33.838 -9.847 1.00 34.78 216 ASP A N 1
ATOM 1679 C CA . ASP A 1 216 ? -16.706 -35.098 -9.852 1.00 34.78 216 ASP A CA 1
ATOM 1680 C C . ASP A 1 216 ? -16.046 -35.956 -10.936 1.00 34.78 216 ASP A C 1
ATOM 1682 O O . ASP A 1 216 ? -16.204 -35.709 -12.135 1.00 34.78 216 ASP A O 1
ATOM 1686 N N . ASP A 1 217 ? -15.200 -36.891 -10.505 1.00 42.56 217 ASP A N 1
ATOM 1687 C CA . ASP A 1 217 ? -14.634 -37.947 -11.339 1.00 42.56 217 ASP A CA 1
ATOM 1688 C C . ASP A 1 217 ? -15.776 -38.898 -11.765 1.00 42.56 217 ASP A C 1
ATOM 1690 O O . ASP A 1 217 ? -15.855 -40.037 -11.307 1.00 42.56 217 ASP A O 1
ATOM 1694 N N . GLU A 1 218 ? -16.698 -38.441 -12.619 1.00 43.56 218 GLU A N 1
ATOM 1695 C CA . GLU A 1 218 ? -17.665 -39.312 -13.295 1.00 43.56 218 GLU A CA 1
ATOM 1696 C C . GLU A 1 218 ? -17.084 -39.780 -14.638 1.00 43.56 218 GLU A C 1
ATOM 1698 O O . GLU A 1 218 ? -17.138 -39.088 -15.655 1.00 43.56 218 GLU A O 1
ATOM 1703 N N . ASP A 1 219 ? -16.472 -40.967 -14.566 1.00 47.69 219 ASP A N 1
ATOM 1704 C CA . ASP A 1 219 ? -16.458 -42.057 -15.550 1.00 47.69 219 ASP A CA 1
ATOM 1705 C C . ASP A 1 219 ? -16.677 -41.675 -17.032 1.00 47.69 219 ASP A C 1
ATOM 1707 O O . ASP A 1 219 ? -17.811 -41.506 -17.483 1.00 47.69 219 ASP A O 1
ATOM 1711 N N . ASP A 1 220 ? -15.601 -41.686 -17.831 1.00 42.72 220 ASP A N 1
ATOM 1712 C CA . ASP A 1 220 ? -15.708 -41.788 -19.294 1.00 42.72 220 ASP A CA 1
ATOM 1713 C C . ASP A 1 220 ? -15.264 -43.194 -19.736 1.00 42.72 220 ASP A C 1
ATOM 1715 O O . ASP A 1 220 ? -14.082 -43.557 -19.702 1.00 42.72 220 ASP A O 1
ATOM 1719 N N . ASP A 1 221 ? -16.269 -44.003 -20.075 1.00 47.72 221 ASP A N 1
ATOM 1720 C CA . ASP A 1 221 ? -16.197 -45.374 -20.571 1.00 47.72 221 ASP A CA 1
ATOM 1721 C C . ASP A 1 221 ? -15.227 -45.521 -21.767 1.00 47.72 221 ASP A C 1
ATOM 1723 O O . ASP A 1 221 ? -15.332 -44.834 -22.787 1.00 47.72 221 ASP A O 1
ATOM 1727 N N . GLU A 1 222 ? -14.314 -46.497 -21.692 1.00 50.62 222 GLU A N 1
ATOM 1728 C CA . GLU A 1 222 ? -13.519 -46.943 -22.843 1.00 50.62 222 GLU A CA 1
ATOM 1729 C C . GLU A 1 222 ? -14.432 -47.503 -23.955 1.00 50.62 222 GLU A C 1
ATOM 1731 O O . GLU A 1 222 ? -15.234 -48.405 -23.697 1.00 50.62 222 GLU A O 1
ATOM 1736 N N . PRO A 1 223 ? -14.278 -47.098 -25.230 1.00 47.88 223 PRO A N 1
ATOM 1737 C CA . PRO A 1 223 ? -14.907 -47.829 -26.318 1.00 47.88 223 PRO A CA 1
ATOM 1738 C C . PRO A 1 223 ? -14.084 -49.080 -26.665 1.00 47.88 223 PRO A C 1
ATOM 1740 O O . PRO A 1 223 ? -12.969 -48.986 -27.187 1.00 47.88 223 PRO A O 1
ATOM 1743 N N . GLU A 1 224 ? -14.664 -50.264 -26.436 1.00 45.88 224 GLU A N 1
ATOM 1744 C CA . GLU A 1 224 ? -14.199 -51.526 -27.023 1.00 45.88 224 GLU A CA 1
ATOM 1745 C C . GLU A 1 224 ? -14.126 -51.395 -28.554 1.00 45.88 224 GLU A C 1
ATOM 1747 O O . GLU A 1 224 ? -15.119 -51.159 -29.246 1.00 45.88 224 GLU A O 1
ATOM 1752 N N . ILE A 1 225 ? -12.921 -51.560 -29.096 1.00 47.53 225 ILE A N 1
ATOM 1753 C CA . ILE A 1 225 ? -12.677 -51.625 -30.534 1.00 47.53 225 ILE A CA 1
ATOM 1754 C C . ILE A 1 225 ? -12.901 -53.077 -30.983 1.00 47.53 225 ILE A C 1
ATOM 1756 O O . ILE A 1 225 ? -12.030 -53.923 -30.783 1.00 47.53 225 ILE A O 1
ATOM 1760 N N . GLU A 1 226 ? -14.032 -53.372 -31.628 1.00 43.38 226 GLU A N 1
ATOM 1761 C CA . GLU A 1 226 ? -14.173 -54.573 -32.466 1.00 43.38 226 GLU A CA 1
ATOM 1762 C C . GLU A 1 226 ? -13.680 -54.276 -33.892 1.00 43.38 226 GLU A C 1
ATOM 1764 O O . GLU A 1 226 ? -14.312 -53.513 -34.629 1.00 43.38 226 GLU A O 1
ATOM 1769 N N . VAL A 1 227 ? -12.576 -54.920 -34.301 1.00 46.06 227 VAL A N 1
ATOM 1770 C CA . VAL A 1 227 ? -12.257 -55.202 -35.716 1.00 46.06 227 VAL A CA 1
ATOM 1771 C C . VAL A 1 227 ? -11.671 -56.602 -35.856 1.00 46.06 227 VAL A C 1
ATOM 1773 O O . VAL A 1 227 ? -10.704 -56.911 -35.124 1.00 46.06 227 VAL A O 1
#